Protein AF-A0A101V774-F1 (afdb_monomer)

Structure (mmCIF, N/CA/C/O backbone):
data_AF-A0A101V774-F1
#
_entry.id   AF-A0A101V774-F1
#
loop_
_atom_site.group_PDB
_atom_site.id
_atom_site.type_symbol
_atom_site.label_atom_id
_atom_site.label_alt_id
_atom_site.label_comp_id
_atom_site.label_asym_id
_atom_site.label_entity_id
_atom_site.label_seq_id
_atom_site.pdbx_PDB_ins_code
_atom_site.Cartn_x
_atom_site.Cartn_y
_atom_site.Cartn_z
_atom_site.occupancy
_atom_site.B_iso_or_equiv
_atom_site.auth_seq_id
_atom_site.auth_comp_id
_atom_site.auth_asym_id
_atom_site.auth_atom_id
_atom_site.pdbx_PDB_model_num
ATOM 1 N N . MET A 1 1 ? 18.014 -24.619 -29.227 1.00 35.09 1 MET A N 1
ATOM 2 C CA . MET A 1 1 ? 17.687 -24.519 -27.788 1.00 35.09 1 MET A CA 1
ATOM 3 C C . MET A 1 1 ? 18.412 -23.301 -27.241 1.00 35.09 1 MET A C 1
ATOM 5 O O . MET A 1 1 ? 19.622 -23.350 -27.087 1.00 35.09 1 MET A O 1
ATOM 9 N N . GLN A 1 2 ? 17.716 -22.174 -27.090 1.00 40.31 2 GLN A N 1
ATOM 10 C CA . GLN A 1 2 ? 18.326 -20.923 -26.638 1.00 40.31 2 GLN A CA 1
ATOM 11 C C . GLN A 1 2 ? 18.241 -20.893 -25.110 1.00 40.31 2 GLN A C 1
ATOM 13 O O . GLN A 1 2 ? 17.156 -20.751 -24.549 1.00 40.31 2 GLN A O 1
ATOM 18 N N . ILE A 1 3 ? 19.370 -21.133 -24.445 1.00 38.16 3 ILE A N 1
ATOM 19 C CA . ILE A 1 3 ? 19.476 -21.043 -22.987 1.00 38.16 3 ILE A CA 1
ATOM 20 C C . ILE A 1 3 ? 19.374 -19.555 -22.642 1.00 38.16 3 ILE A C 1
ATOM 22 O O . ILE A 1 3 ? 20.270 -18.779 -22.966 1.00 38.16 3 ILE A O 1
ATOM 26 N N . ARG A 1 4 ? 18.246 -19.138 -22.061 1.00 48.97 4 ARG A N 1
ATOM 27 C CA . ARG A 1 4 ? 18.059 -17.771 -21.564 1.00 48.97 4 ARG A CA 1
ATOM 28 C C . ARG A 1 4 ? 18.624 -17.710 -20.149 1.00 48.97 4 ARG A C 1
ATOM 30 O O . ARG A 1 4 ? 18.089 -18.346 -19.245 1.00 48.97 4 ARG A O 1
ATOM 37 N N . PHE A 1 5 ? 19.727 -16.993 -19.978 1.00 45.78 5 PHE A N 1
ATOM 38 C CA . PHE A 1 5 ? 20.270 -16.678 -18.662 1.00 45.78 5 PHE A CA 1
ATOM 39 C C . PHE A 1 5 ? 19.395 -15.613 -17.998 1.00 45.78 5 PHE A C 1
ATOM 41 O O . PHE A 1 5 ? 18.922 -14.694 -18.667 1.00 45.78 5 PHE A O 1
ATOM 48 N N . ALA A 1 6 ? 19.192 -15.720 -16.686 1.00 50.97 6 ALA A N 1
ATOM 49 C CA . ALA A 1 6 ? 18.723 -14.582 -15.910 1.00 50.97 6 ALA A CA 1
ATOM 50 C C . ALA A 1 6 ? 19.865 -13.556 -15.874 1.00 50.97 6 ALA A C 1
ATOM 52 O O . ALA A 1 6 ? 20.913 -13.828 -15.289 1.00 50.97 6 ALA A O 1
ATOM 53 N N . LEU A 1 7 ? 19.693 -12.416 -16.545 1.00 60.84 7 LEU A N 1
ATOM 54 C CA . LEU A 1 7 ? 20.586 -11.277 -16.365 1.00 60.84 7 LEU A CA 1
ATOM 55 C C . LEU A 1 7 ? 20.202 -10.571 -15.067 1.00 60.84 7 LEU A C 1
ATOM 57 O O . LEU A 1 7 ? 19.070 -10.118 -14.908 1.00 60.84 7 LEU A O 1
ATOM 61 N N . THR A 1 8 ? 21.154 -10.472 -14.147 1.00 61.03 8 THR A N 1
ATOM 62 C CA . THR A 1 8 ? 21.045 -9.571 -13.001 1.00 61.03 8 THR A CA 1
ATOM 63 C C . THR A 1 8 ? 21.434 -8.177 -13.480 1.00 61.03 8 THR A C 1
ATOM 65 O O . THR A 1 8 ? 22.585 -7.959 -13.847 1.00 61.03 8 THR A O 1
ATOM 68 N N . SER A 1 9 ? 20.487 -7.242 -13.502 1.00 68.81 9 SER A N 1
ATOM 69 C CA . SER A 1 9 ? 20.768 -5.823 -13.741 1.00 68.81 9 SER A CA 1
ATOM 70 C C . SER A 1 9 ? 21.282 -5.151 -12.467 1.00 68.81 9 SER A C 1
ATOM 72 O O . SER A 1 9 ? 20.911 -5.546 -11.358 1.00 68.81 9 SER A O 1
ATOM 74 N N . ASN A 1 10 ? 22.115 -4.121 -12.606 1.00 78.25 10 ASN A N 1
ATOM 75 C CA . ASN A 1 10 ? 22.680 -3.399 -11.471 1.00 78.25 10 ASN A CA 1
ATOM 76 C C . ASN A 1 10 ? 21.892 -2.105 -11.217 1.00 78.25 10 ASN A C 1
ATOM 78 O O . ASN A 1 10 ? 21.987 -1.150 -11.981 1.00 78.25 10 ASN A O 1
ATOM 82 N N . ALA A 1 11 ? 21.126 -2.053 -10.127 1.00 78.50 11 ALA A N 1
ATOM 83 C CA . ALA A 1 11 ? 20.556 -0.803 -9.625 1.00 78.50 11 ALA A CA 1
ATOM 84 C C . ALA A 1 11 ? 21.616 -0.060 -8.793 1.00 78.50 11 ALA A C 1
ATOM 86 O O . ALA A 1 11 ? 21.612 -0.132 -7.563 1.00 78.50 11 ALA A O 1
ATOM 87 N N . GLY A 1 12 ? 22.555 0.602 -9.477 1.00 82.56 12 GLY A N 1
ATOM 88 C CA . GLY A 1 12 ? 23.766 1.179 -8.883 1.00 82.56 12 GLY A CA 1
ATOM 89 C C . GLY A 1 12 ? 23.497 2.242 -7.823 1.00 82.56 12 GLY A C 1
ATOM 90 O O . GLY A 1 12 ? 24.300 2.417 -6.903 1.00 82.56 12 GLY A O 1
ATOM 91 N N . LYS A 1 13 ? 22.341 2.919 -7.897 1.00 94.19 13 LYS A N 1
ATOM 92 C CA . LYS A 1 13 ? 21.966 3.956 -6.933 1.00 94.19 13 LYS A CA 1
ATOM 93 C C . LYS A 1 13 ? 20.462 4.210 -6.893 1.00 94.19 13 LYS A C 1
ATOM 95 O O . LYS A 1 13 ? 19.798 4.263 -7.926 1.00 94.19 13 LYS A O 1
ATOM 100 N N . ALA A 1 14 ? 19.936 4.472 -5.699 1.00 94.94 14 ALA A N 1
ATOM 101 C CA . ALA A 1 14 ? 18.560 4.911 -5.481 1.00 94.94 14 ALA A CA 1
ATOM 102 C C . ALA A 1 14 ? 18.490 5.980 -4.377 1.00 94.94 14 ALA A C 1
ATOM 104 O O . ALA A 1 14 ? 19.339 6.022 -3.487 1.00 94.94 14 ALA A O 1
ATOM 105 N N . ASP A 1 15 ? 17.488 6.855 -4.455 1.00 96.31 15 ASP A N 1
ATOM 106 C CA . ASP A 1 15 ? 17.214 7.934 -3.498 1.00 96.31 15 ASP A CA 1
ATOM 107 C C . ASP A 1 15 ? 15.802 7.747 -2.928 1.00 96.31 15 ASP A C 1
ATOM 109 O O . ASP A 1 15 ? 14.841 7.617 -3.688 1.00 96.31 15 ASP A O 1
ATOM 113 N N . PHE A 1 16 ? 15.688 7.732 -1.598 1.00 97.50 16 PHE A N 1
ATOM 114 C CA . PHE A 1 16 ? 14.433 7.554 -0.865 1.00 97.50 16 PHE A CA 1
ATOM 115 C C . PHE A 1 16 ? 14.252 8.726 0.089 1.00 97.50 16 PHE A C 1
ATOM 117 O O . PHE A 1 16 ? 15.008 8.883 1.049 1.00 97.50 16 PHE A O 1
ATOM 124 N N . LYS A 1 17 ? 13.248 9.560 -0.173 1.00 98.06 17 LYS A N 1
ATOM 125 C CA . LYS A 1 17 ? 12.947 10.744 0.635 1.00 98.06 17 LYS A CA 1
ATOM 126 C C . LYS A 1 17 ? 11.501 10.706 1.065 1.00 98.06 17 LYS A C 1
ATOM 128 O O . LYS A 1 17 ? 10.617 10.574 0.228 1.00 98.06 17 LYS A O 1
ATOM 133 N N . GLY A 1 18 ? 11.251 10.859 2.355 1.00 98.00 18 GLY A N 1
ATOM 134 C CA . GLY A 1 18 ? 9.900 10.757 2.874 1.00 98.00 18 GLY A CA 1
ATOM 135 C C . GLY A 1 18 ? 9.663 11.560 4.135 1.00 98.00 18 GLY A C 1
ATOM 136 O O . GLY A 1 18 ? 10.591 12.080 4.753 1.00 98.00 18 GLY A O 1
ATOM 137 N N . LEU A 1 19 ? 8.386 11.651 4.483 1.00 98.38 19 LEU A N 1
ATOM 138 C CA . LEU A 1 19 ? 7.889 12.218 5.726 1.00 98.38 19 LEU A CA 1
ATOM 139 C C . LEU A 1 19 ? 6.871 11.245 6.307 1.00 98.38 19 LEU A C 1
ATOM 141 O O . LEU A 1 19 ? 5.969 10.804 5.597 1.00 98.38 19 LEU A O 1
ATOM 145 N N . GLU A 1 20 ? 6.982 10.966 7.599 1.00 98.31 20 GLU A N 1
ATOM 146 C CA . GLU A 1 20 ? 6.032 10.131 8.324 1.00 98.31 20 GLU A CA 1
ATOM 147 C C . GLU A 1 20 ? 5.510 10.890 9.541 1.00 98.31 20 GLU A C 1
ATOM 149 O O . GLU A 1 20 ? 6.267 11.512 10.287 1.00 98.31 20 GLU A O 1
ATOM 154 N N . ILE A 1 21 ? 4.192 10.861 9.718 1.00 98.50 21 ILE A N 1
ATOM 155 C CA . ILE A 1 21 ? 3.494 11.443 10.858 1.00 98.50 21 ILE A CA 1
ATOM 156 C C . ILE A 1 21 ? 2.636 10.349 11.473 1.00 98.50 21 ILE A C 1
ATOM 158 O O . ILE A 1 21 ? 1.817 9.735 10.790 1.00 98.50 21 ILE A O 1
ATOM 162 N N . GLU A 1 22 ? 2.771 10.163 12.781 1.00 98.38 22 GLU A N 1
ATOM 163 C CA . GLU A 1 22 ? 1.911 9.295 13.576 1.00 98.38 22 GLU A CA 1
ATOM 164 C C . GLU A 1 22 ? 1.315 10.079 14.741 1.00 98.38 22 GLU A C 1
ATOM 166 O O . GLU A 1 22 ? 1.949 10.956 15.327 1.00 98.38 22 GLU A O 1
ATOM 171 N N . SER A 1 23 ? 0.064 9.778 15.070 1.00 98.06 23 SER A N 1
ATOM 172 C CA . SER A 1 23 ? -0.681 10.501 16.093 1.00 98.06 23 SER A CA 1
ATOM 173 C C . SER A 1 23 ? -1.633 9.586 16.846 1.00 98.06 23 SER A C 1
ATOM 175 O O . SER A 1 23 ? -2.232 8.660 16.291 1.00 98.06 23 SER A O 1
ATOM 177 N N . SER A 1 24 ? -1.803 9.884 18.131 1.00 97.81 24 SER A N 1
ATOM 178 C CA . SER A 1 24 ? -2.836 9.295 18.969 1.00 97.81 24 SER A CA 1
ATOM 179 C C . SER A 1 24 ? -3.336 10.338 19.955 1.00 97.81 24 SER A C 1
ATOM 181 O O . SER A 1 24 ? -2.554 10.958 20.676 1.00 97.81 24 SER A O 1
ATOM 183 N N . LEU A 1 25 ? -4.646 10.549 19.963 1.00 98.06 25 LEU A N 1
ATOM 184 C CA . LEU A 1 25 ? -5.315 11.563 20.754 1.00 98.06 25 LEU A CA 1
ATOM 185 C C . LEU A 1 25 ? -6.477 10.930 21.506 1.00 98.06 25 LEU A C 1
ATOM 187 O O . LEU A 1 25 ? -7.400 10.373 20.912 1.00 98.06 25 LEU A O 1
ATOM 191 N N . ARG A 1 26 ? -6.482 11.089 22.828 1.00 97.62 26 ARG A N 1
ATOM 192 C CA . ARG A 1 26 ? -7.695 10.886 23.617 1.00 97.62 26 ARG A CA 1
ATOM 193 C C . ARG A 1 26 ? -8.585 12.110 23.444 1.00 97.62 26 ARG A C 1
ATOM 195 O O . ARG A 1 26 ? -8.396 13.110 24.123 1.00 97.62 26 ARG A O 1
ATOM 202 N N . ALA A 1 27 ? -9.510 12.027 22.498 1.00 96.62 27 ALA A N 1
ATOM 203 C CA . ALA A 1 27 ? -10.316 13.161 22.0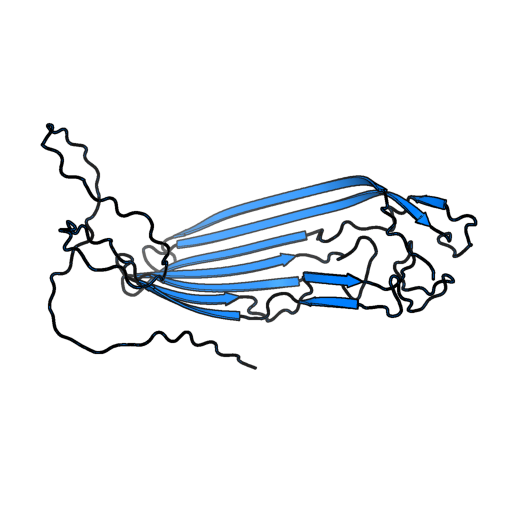67 1.00 96.62 27 ALA A CA 1
ATOM 204 C C . ALA A 1 27 ? -11.437 13.520 23.054 1.00 96.62 27 ALA A C 1
ATOM 206 O O . ALA A 1 27 ? -11.911 14.651 23.040 1.00 96.62 27 ALA A O 1
ATOM 207 N N . GLY A 1 28 ? -11.858 12.588 23.916 1.00 96.56 28 GLY A N 1
ATOM 208 C CA . GLY A 1 28 ? -12.862 12.885 24.934 1.00 96.56 28 GLY A CA 1
ATOM 209 C C . GLY A 1 28 ? -13.145 11.736 25.893 1.00 96.56 28 GLY A C 1
ATOM 210 O O . GLY A 1 28 ? -12.811 10.578 25.629 1.00 96.56 28 GLY A O 1
ATOM 211 N N . GLU A 1 29 ? -13.780 12.084 27.005 1.00 97.06 29 GLU A N 1
ATOM 212 C CA . GLU A 1 29 ? -14.291 11.176 28.032 1.00 97.06 29 GLU A CA 1
ATOM 213 C C . GLU A 1 29 ? -15.631 11.712 28.544 1.00 97.06 29 GLU A C 1
ATOM 215 O O . GLU A 1 29 ? -15.848 12.923 28.557 1.00 97.06 29 GLU A O 1
ATOM 220 N N . ASN A 1 30 ? -16.500 10.816 29.005 1.00 95.94 30 ASN A N 1
ATOM 221 C CA . ASN A 1 30 ? -17.844 11.124 29.504 1.00 95.94 30 ASN A CA 1
ATOM 222 C C . ASN A 1 30 ? -18.732 11.882 28.492 1.00 95.94 30 ASN A C 1
ATOM 224 O O . ASN A 1 30 ? -19.441 12.814 28.865 1.00 95.94 30 ASN A O 1
ATOM 228 N N . LEU A 1 31 ? -18.690 11.495 27.214 1.00 93.50 31 LEU A N 1
ATOM 229 C CA . LEU A 1 31 ? -19.403 12.157 26.116 1.00 93.50 31 LEU A CA 1
ATOM 230 C C . LEU A 1 31 ? -20.895 11.790 26.065 1.00 93.50 31 LEU A C 1
ATOM 232 O O . LEU A 1 31 ? -21.747 12.666 25.955 1.00 93.50 31 LEU A O 1
ATOM 236 N N . ILE A 1 32 ? -21.211 10.496 26.121 1.00 92.88 32 ILE A N 1
ATOM 237 C CA . ILE A 1 32 ? -22.575 9.943 26.062 1.00 92.88 32 ILE A CA 1
ATOM 238 C C . ILE A 1 32 ? -22.935 9.291 27.397 1.00 92.88 32 ILE A C 1
ATOM 240 O O . ILE A 1 32 ? -24.056 9.436 27.882 1.00 92.88 32 ILE A O 1
ATOM 244 N N . ALA A 1 33 ? -21.994 8.564 28.002 1.00 91.88 33 ALA A N 1
ATOM 245 C CA . ALA A 1 33 ? -22.182 7.902 29.286 1.00 91.88 33 ALA A CA 1
ATOM 246 C C . ALA A 1 33 ? -20.971 8.108 30.198 1.00 91.88 33 ALA A C 1
ATOM 248 O O . ALA A 1 33 ? -19.826 8.138 29.746 1.00 91.88 33 ALA A O 1
ATOM 249 N N . GLY A 1 34 ? -21.219 8.180 31.508 1.00 94.31 34 GLY A N 1
ATOM 250 C CA . GLY A 1 34 ? -20.149 8.243 32.500 1.00 94.31 34 GLY A CA 1
ATOM 251 C C . GLY A 1 34 ? -19.184 7.062 32.354 1.00 94.31 34 GLY A C 1
ATOM 252 O O . GLY A 1 34 ? -19.601 5.905 32.379 1.00 94.31 34 GLY A O 1
ATOM 253 N N . GLY A 1 35 ? -17.894 7.354 32.204 1.00 91.94 35 GLY A N 1
ATOM 254 C CA . GLY A 1 35 ? -16.817 6.382 32.028 1.00 91.94 35 GLY A CA 1
ATOM 255 C C . GLY A 1 35 ? -16.569 5.933 30.586 1.00 91.94 35 GLY A C 1
ATOM 256 O O . GLY A 1 35 ? -15.785 4.995 30.387 1.00 91.94 35 GLY A O 1
ATOM 257 N N . ASP A 1 36 ? -17.222 6.544 29.594 1.00 96.38 36 ASP A N 1
ATOM 258 C CA . ASP A 1 36 ? -16.882 6.340 28.186 1.00 96.38 36 ASP A CA 1
ATOM 259 C C . ASP A 1 36 ? -15.594 7.084 27.775 1.00 96.38 36 ASP A C 1
ATOM 261 O O . ASP A 1 36 ? -15.072 7.930 28.507 1.00 96.38 36 ASP A O 1
ATOM 265 N N . ARG A 1 37 ? -15.040 6.717 26.616 1.00 97.50 37 ARG A N 1
ATOM 266 C CA . ARG A 1 37 ? -13.814 7.312 26.078 1.00 97.50 37 ARG A CA 1
ATOM 267 C C . ARG A 1 37 ? -13.766 7.233 24.560 1.00 97.50 37 ARG A C 1
ATOM 269 O O . ARG A 1 37 ? -13.991 6.165 23.994 1.00 97.50 37 ARG A O 1
ATOM 276 N N . LEU A 1 38 ? -13.363 8.334 23.931 1.00 98.25 38 LEU A N 1
ATOM 277 C CA . LEU A 1 38 ? -13.061 8.440 22.507 1.00 98.25 38 LEU A CA 1
ATOM 278 C C . LEU A 1 38 ? -11.551 8.596 22.293 1.00 98.25 38 LEU A C 1
ATOM 280 O O . LEU A 1 38 ? -10.914 9.478 22.875 1.00 98.25 38 LEU A O 1
ATOM 284 N N . ILE A 1 39 ? -10.986 7.753 21.435 1.00 98.44 39 ILE A N 1
ATOM 285 C CA . ILE A 1 39 ? -9.596 7.818 20.985 1.00 98.44 39 ILE A CA 1
ATOM 286 C C . ILE A 1 39 ? -9.591 7.929 19.462 1.00 98.44 39 ILE A C 1
ATOM 288 O O . ILE A 1 39 ? -10.277 7.182 18.764 1.00 98.44 39 ILE A O 1
ATOM 292 N N . LEU A 1 40 ? -8.802 8.869 18.960 1.00 98.56 40 LEU A N 1
ATOM 293 C CA . LEU A 1 40 ? -8.499 9.035 17.548 1.00 98.56 40 LEU A CA 1
ATOM 294 C C . LEU A 1 40 ? -7.030 8.681 17.342 1.00 98.56 40 LEU A C 1
ATOM 296 O O . LEU A 1 40 ? -6.169 9.112 18.106 1.00 98.56 40 LEU A O 1
ATOM 300 N N . SER A 1 41 ? -6.726 7.892 16.325 1.00 98.50 41 SER A N 1
ATOM 301 C CA . SER A 1 41 ? -5.347 7.597 15.940 1.00 98.50 41 SER A CA 1
ATOM 302 C C . SER A 1 41 ? -5.207 7.711 14.437 1.00 98.50 41 SER A C 1
ATOM 304 O O . SER A 1 41 ? -6.144 7.398 13.702 1.00 98.50 41 SER A O 1
ATOM 306 N N . GLY A 1 42 ? -4.048 8.146 13.970 1.00 98.50 42 GLY A N 1
ATOM 307 C CA . GLY A 1 42 ? -3.812 8.275 12.543 1.00 98.50 42 GLY A CA 1
ATOM 308 C C . GLY A 1 42 ? -2.342 8.233 12.186 1.00 98.50 42 GLY A C 1
ATOM 309 O O . GLY A 1 42 ? -1.491 8.612 12.991 1.00 98.50 42 GLY A O 1
ATOM 310 N N . SER A 1 43 ? -2.075 7.785 10.967 1.00 98.56 43 SER A N 1
ATOM 311 C CA . SER A 1 43 ? -0.762 7.835 10.339 1.00 98.56 43 SER A CA 1
ATOM 312 C C . SER A 1 43 ? -0.861 8.412 8.931 1.00 98.56 43 SER A C 1
ATOM 314 O O . SER A 1 43 ? -1.857 8.204 8.233 1.00 98.56 43 SER A O 1
ATOM 316 N N . LEU A 1 44 ? 0.169 9.141 8.516 1.00 98.62 44 LEU A N 1
ATOM 317 C CA . LEU A 1 44 ? 0.338 9.670 7.167 1.00 98.62 44 LEU A CA 1
ATOM 318 C C . LEU A 1 44 ? 1.804 9.507 6.769 1.00 98.62 44 LEU A C 1
ATOM 320 O O . LEU A 1 44 ? 2.688 9.970 7.482 1.00 98.62 44 LEU A O 1
ATOM 324 N N . GLY A 1 45 ? 2.044 8.869 5.631 1.00 98.69 45 GLY A N 1
ATOM 325 C CA . GLY A 1 45 ? 3.359 8.691 5.037 1.00 98.69 45 GLY A CA 1
ATOM 326 C C . GLY A 1 45 ? 3.401 9.274 3.630 1.00 98.69 45 GLY A C 1
ATOM 327 O O . GLY A 1 45 ? 2.500 9.027 2.824 1.00 98.69 45 GLY A O 1
ATOM 328 N N . TYR A 1 46 ? 4.458 10.024 3.342 1.00 98.56 46 TYR A N 1
ATOM 329 C CA . TYR A 1 46 ? 4.874 10.419 2.002 1.00 98.56 46 TYR A CA 1
ATOM 330 C C . TYR A 1 46 ? 6.228 9.791 1.690 1.00 98.56 46 TYR A C 1
ATOM 332 O O . TYR A 1 46 ? 7.130 9.873 2.522 1.00 98.56 46 TYR A O 1
ATOM 340 N N . LEU A 1 47 ? 6.395 9.216 0.501 1.00 98.38 47 LEU A N 1
ATOM 341 C CA . LEU A 1 47 ? 7.655 8.620 0.063 1.00 98.38 47 LEU A CA 1
ATOM 342 C C . LEU A 1 47 ? 7.898 8.874 -1.432 1.00 98.38 47 LEU A C 1
ATOM 344 O O . LEU A 1 47 ? 7.174 8.376 -2.287 1.00 98.38 47 LEU A O 1
ATOM 348 N N . ASP A 1 48 ? 8.942 9.633 -1.748 1.00 97.38 48 ASP A N 1
ATOM 349 C CA . ASP A 1 48 ? 9.512 9.774 -3.087 1.00 97.38 48 ASP A CA 1
ATOM 350 C C . ASP A 1 48 ? 10.721 8.841 -3.205 1.00 97.38 48 ASP A C 1
ATOM 352 O O . ASP A 1 48 ? 11.804 9.136 -2.690 1.00 97.38 48 ASP A O 1
ATOM 356 N N . ALA A 1 49 ? 10.515 7.693 -3.847 1.00 96.69 49 ALA A N 1
ATOM 357 C CA . ALA A 1 49 ? 11.550 6.705 -4.114 1.00 96.69 49 ALA A CA 1
ATOM 358 C C . ALA A 1 49 ? 11.839 6.646 -5.612 1.00 96.69 49 ALA A C 1
ATOM 360 O O . ALA A 1 49 ? 10.929 6.443 -6.416 1.00 96.69 49 ALA A O 1
ATOM 361 N N . LYS A 1 50 ? 13.108 6.805 -5.982 1.00 95.56 50 LYS A N 1
ATOM 362 C CA . LYS A 1 50 ? 13.547 6.804 -7.381 1.00 95.56 50 LYS A CA 1
ATOM 363 C C . LYS A 1 50 ? 14.896 6.137 -7.539 1.00 95.56 50 LYS A C 1
ATOM 365 O O . LYS A 1 50 ? 15.794 6.327 -6.714 1.00 95.56 50 LYS A O 1
ATOM 370 N N . PHE A 1 51 ? 15.056 5.412 -8.637 1.00 95.62 51 PHE A N 1
ATOM 371 C CA . PHE A 1 51 ? 16.381 5.024 -9.088 1.00 95.62 51 PHE A CA 1
ATOM 372 C C . PHE A 1 51 ? 17.139 6.264 -9.569 1.00 95.62 51 PHE A C 1
ATOM 374 O O . PHE A 1 51 ? 16.555 7.240 -10.039 1.00 95.62 51 PHE A O 1
ATOM 381 N N . LYS A 1 52 ? 18.450 6.253 -9.351 1.00 95.31 52 LYS A N 1
ATOM 382 C CA . LYS A 1 52 ? 19.384 7.278 -9.821 1.00 95.31 52 LYS A CA 1
ATOM 383 C C . LYS A 1 52 ? 20.352 6.734 -10.848 1.00 95.31 52 LYS A C 1
ATOM 385 O O . LYS A 1 52 ? 20.769 7.495 -11.702 1.00 95.31 52 LYS A O 1
ATOM 390 N N . GLU A 1 53 ? 20.682 5.456 -10.727 1.00 93.50 53 GLU A N 1
ATOM 391 C CA . GLU A 1 53 ? 21.485 4.710 -11.684 1.00 93.50 53 GLU A CA 1
ATOM 392 C C . GLU A 1 53 ? 20.905 3.295 -11.725 1.00 93.50 53 GLU A C 1
ATOM 394 O O . GLU A 1 53 ? 20.746 2.652 -10.679 1.00 93.50 53 GLU A O 1
ATOM 399 N N . PHE A 1 54 ? 20.544 2.828 -12.916 1.00 92.25 54 PHE A N 1
ATOM 400 C CA . PHE A 1 54 ? 20.051 1.477 -13.144 1.00 92.25 54 PHE A CA 1
ATOM 401 C C . PHE A 1 54 ? 20.627 0.965 -14.458 1.00 92.25 54 PHE A C 1
ATOM 403 O O . PHE A 1 54 ? 20.079 1.206 -15.528 1.00 92.25 54 PHE A O 1
ATOM 410 N N . ALA A 1 55 ? 21.731 0.237 -14.377 1.00 90.94 55 ALA A N 1
ATOM 411 C CA . ALA A 1 55 ? 22.411 -0.307 -15.532 1.00 90.94 55 ALA A CA 1
ATOM 412 C C . ALA A 1 55 ? 21.748 -1.615 -15.992 1.00 90.94 55 ALA A C 1
ATOM 414 O O . ALA A 1 55 ? 21.594 -2.573 -15.222 1.00 90.94 55 ALA A O 1
ATOM 415 N N . SER A 1 56 ? 21.338 -1.647 -17.259 1.00 89.38 56 SER A N 1
ATOM 416 C CA . SER A 1 56 ? 20.758 -2.822 -17.908 1.00 89.38 56 SER A CA 1
ATOM 417 C C . SER A 1 56 ? 21.319 -2.978 -19.313 1.00 89.38 56 SER A C 1
ATOM 419 O O . SER A 1 56 ? 21.455 -2.002 -20.046 1.00 89.38 56 SER A O 1
ATOM 421 N N . VAL A 1 57 ? 21.572 -4.222 -19.722 1.00 88.25 57 VAL A N 1
ATOM 422 C CA . VAL A 1 57 ? 21.887 -4.535 -21.120 1.00 88.25 57 VAL A CA 1
ATOM 423 C C . VAL A 1 57 ? 20.626 -4.349 -21.959 1.00 88.25 57 VAL A C 1
ATOM 425 O O . VAL A 1 57 ? 19.579 -4.922 -21.645 1.00 88.25 57 VAL A O 1
ATOM 428 N N . VAL A 1 58 ? 20.726 -3.555 -23.021 1.00 87.44 58 VAL A N 1
ATOM 429 C CA . VAL A 1 58 ? 19.636 -3.268 -23.957 1.00 87.44 58 VAL A CA 1
ATOM 430 C C . VAL A 1 58 ? 20.106 -3.489 -25.396 1.00 87.44 58 VAL A C 1
ATOM 432 O O . VAL A 1 58 ? 21.274 -3.309 -25.729 1.00 87.44 58 VAL A O 1
ATOM 435 N N . ALA A 1 59 ? 19.189 -3.939 -26.253 1.00 87.31 59 ALA A N 1
ATOM 436 C CA . ALA A 1 59 ? 19.472 -4.277 -27.653 1.00 87.31 59 ALA A CA 1
ATOM 437 C C . ALA A 1 59 ? 18.908 -3.253 -28.653 1.00 87.31 59 ALA A C 1
ATOM 439 O O . ALA A 1 59 ? 19.062 -3.421 -29.860 1.00 87.31 59 ALA A O 1
ATOM 440 N N . PHE A 1 60 ? 18.233 -2.218 -28.157 1.00 85.81 60 PHE A N 1
ATOM 441 C CA . PHE A 1 60 ? 17.613 -1.160 -28.947 1.00 85.81 60 PHE A CA 1
ATOM 442 C C . PHE A 1 60 ? 17.760 0.161 -28.193 1.00 85.81 60 PHE A C 1
ATOM 444 O O . PHE A 1 60 ? 17.788 0.148 -26.965 1.00 85.81 60 PHE A O 1
ATOM 451 N N . GLU A 1 61 ? 17.843 1.272 -28.913 1.00 86.94 61 GLU A N 1
ATOM 452 C CA . GLU A 1 61 ? 17.719 2.627 -28.371 1.00 86.94 61 GLU A CA 1
ATOM 453 C C . GLU A 1 61 ? 16.230 2.984 -28.145 1.00 86.94 61 GLU A C 1
ATOM 455 O O . GLU A 1 61 ? 15.345 2.294 -28.670 1.00 86.94 61 GLU A O 1
ATOM 460 N N . PRO A 1 62 ? 15.904 4.057 -27.393 1.00 84.69 62 PRO A N 1
ATOM 461 C CA . PRO A 1 62 ? 14.517 4.484 -27.172 1.00 84.69 62 PRO A CA 1
ATOM 462 C C . PRO A 1 62 ? 13.728 4.788 -28.455 1.00 84.69 62 PRO A C 1
ATOM 464 O O . PRO A 1 62 ? 12.505 4.666 -28.464 1.00 84.69 62 PRO A O 1
ATOM 467 N N . ASP A 1 63 ? 14.411 5.164 -29.539 1.00 84.31 63 ASP A N 1
ATOM 468 C CA . ASP A 1 63 ? 13.816 5.407 -30.861 1.00 84.31 63 ASP A CA 1
ATOM 469 C C . ASP A 1 63 ? 13.619 4.124 -31.698 1.00 84.31 63 ASP A C 1
ATOM 471 O O . ASP A 1 63 ? 13.116 4.181 -32.821 1.00 84.31 63 ASP A O 1
ATOM 475 N N . GLY A 1 64 ? 13.983 2.960 -31.148 1.00 79.56 64 GLY A N 1
ATOM 476 C CA . GLY A 1 64 ? 13.878 1.654 -31.797 1.00 79.56 64 GLY A CA 1
ATOM 477 C C . GLY A 1 64 ? 15.092 1.257 -32.640 1.00 79.56 64 GLY A C 1
ATOM 478 O O . GLY A 1 64 ? 15.091 0.163 -33.210 1.00 79.56 64 GLY A O 1
ATOM 479 N N . THR A 1 65 ? 16.135 2.087 -32.715 1.00 85.31 65 THR A N 1
ATOM 480 C CA . THR A 1 65 ? 17.370 1.761 -33.442 1.00 85.31 65 THR A CA 1
ATOM 481 C C . THR A 1 65 ? 18.076 0.559 -32.795 1.00 85.31 65 THR A C 1
ATOM 483 O O . THR A 1 65 ? 18.331 0.594 -31.593 1.00 85.31 65 THR A O 1
ATOM 486 N N . PRO A 1 66 ? 18.415 -0.518 -33.534 1.00 85.25 66 PRO A N 1
ATOM 487 C CA . PRO A 1 66 ? 19.121 -1.667 -32.964 1.00 85.25 66 PRO A CA 1
ATOM 488 C C . PRO A 1 66 ? 20.540 -1.325 -32.488 1.00 85.25 66 PRO A C 1
ATOM 490 O O . PRO A 1 66 ? 21.291 -0.653 -33.193 1.00 85.25 66 PRO A O 1
ATOM 493 N N . ILE A 1 67 ? 20.937 -1.872 -31.338 1.00 86.19 67 ILE A N 1
ATOM 494 C CA . ILE A 1 67 ? 22.291 -1.777 -30.779 1.00 86.19 67 ILE A CA 1
ATOM 495 C C . ILE A 1 67 ? 22.972 -3.137 -30.968 1.00 86.19 67 ILE A C 1
ATOM 497 O O . ILE A 1 67 ? 22.508 -4.151 -30.440 1.00 86.19 67 ILE A O 1
ATOM 501 N N . VAL A 1 68 ? 24.055 -3.182 -31.754 1.00 87.88 68 VAL A N 1
ATOM 502 C CA . VAL A 1 68 ? 24.767 -4.427 -32.086 1.00 87.88 68 VAL A CA 1
ATOM 503 C C . VAL A 1 68 ? 26.284 -4.250 -31.888 1.00 87.88 68 VAL A C 1
ATOM 505 O O . VAL A 1 68 ? 26.892 -3.490 -32.643 1.00 87.88 68 VAL A O 1
ATOM 508 N N . PRO A 1 69 ? 26.917 -4.972 -30.934 1.00 86.06 69 PRO A N 1
ATOM 509 C CA . PRO A 1 69 ? 26.292 -5.886 -29.970 1.00 86.06 69 PRO A CA 1
ATOM 510 C C . PRO A 1 69 ? 25.441 -5.131 -28.937 1.00 86.06 69 PRO A C 1
ATOM 512 O O . PRO A 1 69 ? 25.665 -3.948 -28.712 1.00 86.06 69 PRO A O 1
ATOM 515 N N . ALA A 1 70 ? 24.484 -5.822 -28.307 1.00 87.19 70 ALA A N 1
ATOM 516 C CA . ALA A 1 70 ? 23.725 -5.260 -27.189 1.00 87.19 70 ALA A CA 1
ATOM 517 C C . ALA A 1 70 ? 24.680 -4.761 -26.095 1.00 87.19 70 ALA A C 1
ATOM 519 O O . ALA A 1 70 ? 25.689 -5.412 -25.814 1.00 87.19 70 ALA A O 1
ATOM 520 N N . ASP A 1 71 ? 24.347 -3.626 -25.492 1.00 88.50 71 ASP A N 1
ATOM 521 C CA . ASP A 1 71 ? 25.261 -2.879 -24.630 1.00 88.50 71 ASP A CA 1
ATOM 522 C C . ASP A 1 71 ? 24.548 -2.384 -23.366 1.00 88.50 71 ASP A C 1
ATOM 524 O O . ASP A 1 71 ? 23.318 -2.316 -23.309 1.00 88.50 71 ASP A O 1
ATOM 528 N N . GLU A 1 72 ? 25.317 -2.073 -22.329 1.00 89.44 72 GLU A N 1
ATOM 529 C CA . GLU A 1 72 ? 24.788 -1.573 -21.066 1.00 89.44 72 GLU A CA 1
ATOM 530 C C . GLU A 1 72 ? 24.407 -0.089 -21.186 1.00 89.44 72 GLU A C 1
ATOM 532 O O . GLU A 1 72 ? 25.158 0.742 -21.706 1.00 89.44 72 GLU A O 1
ATOM 537 N N . ARG A 1 73 ? 23.204 0.254 -20.722 1.00 90.12 73 ARG A N 1
ATOM 538 C CA . ARG A 1 73 ? 22.697 1.629 -20.650 1.00 90.12 73 ARG A 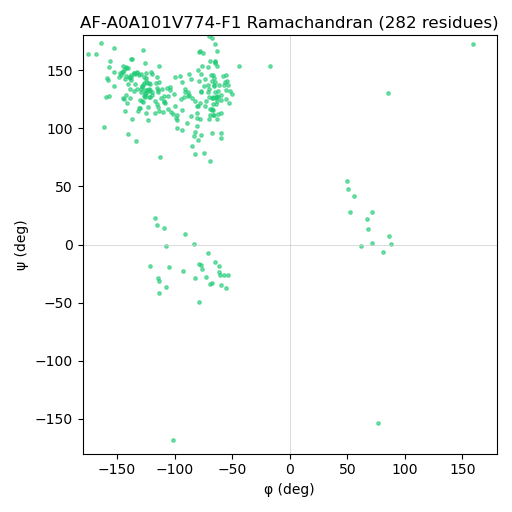CA 1
ATOM 539 C C . ARG A 1 73 ? 22.090 1.874 -19.277 1.00 90.12 73 ARG A C 1
ATOM 541 O O . ARG A 1 73 ? 21.509 0.965 -18.679 1.00 90.12 73 ARG A O 1
ATOM 548 N N . ASP A 1 74 ? 22.199 3.109 -18.797 1.00 91.31 74 ASP A N 1
ATOM 549 C CA . ASP A 1 74 ? 21.416 3.549 -17.646 1.00 91.31 74 ASP A CA 1
ATOM 550 C C . ASP A 1 74 ? 19.960 3.747 -18.083 1.00 91.31 74 ASP A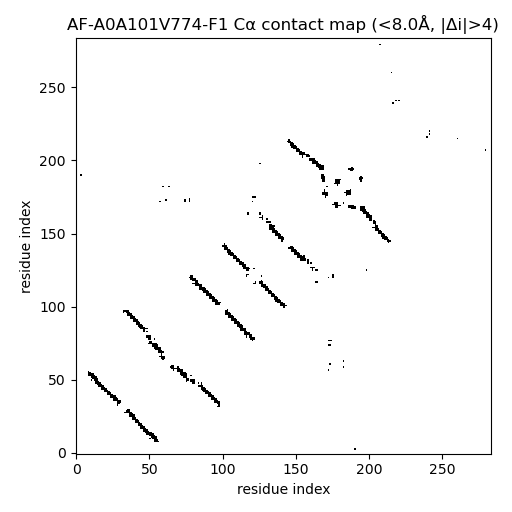 C 1
ATOM 552 O O . ASP A 1 74 ? 19.661 4.534 -18.979 1.00 91.31 74 ASP A O 1
ATOM 556 N N . VAL A 1 75 ? 19.060 2.989 -17.464 1.00 92.00 75 VAL A N 1
ATOM 557 C CA . VAL A 1 75 ? 17.617 3.004 -17.717 1.00 92.00 75 VAL A CA 1
ATOM 558 C C . VAL A 1 75 ? 16.833 3.488 -16.496 1.00 92.00 75 VAL A C 1
ATOM 560 O O . VAL A 1 75 ? 15.629 3.254 -16.413 1.00 92.00 75 VAL A O 1
ATOM 563 N N . SER A 1 76 ? 17.493 4.142 -15.535 1.00 93.31 76 SER A N 1
ATOM 564 C CA . SER A 1 76 ? 16.882 4.586 -14.275 1.00 93.31 76 SER A CA 1
ATOM 565 C C . SER A 1 76 ? 15.652 5.479 -14.464 1.00 93.31 76 SER A C 1
ATOM 567 O O . SER A 1 76 ? 14.672 5.292 -13.746 1.00 93.31 76 SER A O 1
ATOM 569 N N . ASP A 1 77 ? 15.647 6.358 -15.470 1.00 93.25 77 ASP A N 1
ATOM 570 C CA . ASP A 1 77 ? 14.506 7.228 -15.806 1.00 93.25 77 ASP A CA 1
ATOM 571 C C . ASP A 1 77 ? 13.258 6.459 -16.284 1.00 93.25 77 ASP A C 1
ATOM 573 O O . ASP A 1 77 ? 12.152 6.998 -16.298 1.00 93.25 77 ASP A O 1
ATOM 577 N N . PHE A 1 78 ? 13.418 5.182 -16.635 1.00 92.56 78 PHE A N 1
ATOM 578 C CA . PHE A 1 78 ? 12.356 4.292 -17.109 1.00 92.56 78 PHE A CA 1
ATOM 579 C C . PHE A 1 78 ? 12.005 3.210 -16.077 1.00 92.56 78 PHE A C 1
ATOM 581 O O . PHE A 1 78 ? 11.399 2.188 -16.419 1.00 92.56 78 PHE A O 1
ATOM 588 N N . ARG A 1 79 ? 12.446 3.367 -14.823 1.00 92.69 79 ARG A N 1
ATOM 589 C CA . ARG A 1 79 ? 12.223 2.407 -13.736 1.00 92.69 79 ARG A CA 1
ATOM 590 C C . ARG A 1 79 ? 11.589 3.092 -12.530 1.00 92.69 79 ARG A C 1
ATOM 592 O O . ARG A 1 79 ? 12.038 4.152 -12.107 1.00 92.69 79 ARG A O 1
ATOM 599 N N . GLU A 1 80 ? 10.624 2.433 -11.897 1.00 93.44 80 GLU A N 1
ATOM 600 C CA . GLU A 1 80 ? 10.138 2.833 -10.570 1.00 93.44 80 GLU A CA 1
ATOM 601 C C . GLU A 1 80 ? 10.477 1.792 -9.509 1.00 93.44 80 GLU A C 1
ATOM 603 O O . GLU A 1 80 ? 10.608 0.601 -9.780 1.00 93.44 80 GLU A O 1
ATOM 608 N N . VAL A 1 81 ? 10.597 2.228 -8.258 1.00 94.50 81 VAL A N 1
ATOM 609 C CA . VAL A 1 81 ? 10.832 1.297 -7.155 1.00 94.50 81 VAL A CA 1
ATOM 610 C C . VAL A 1 81 ? 9.552 0.508 -6.869 1.00 94.50 81 VAL A C 1
ATOM 612 O O . VAL A 1 81 ? 8.496 1.075 -6.575 1.00 94.50 81 VAL A O 1
ATOM 615 N N . GLN A 1 82 ? 9.657 -0.820 -6.921 1.00 93.81 82 GLN A N 1
ATOM 616 C CA . GLN A 1 82 ? 8.526 -1.721 -6.708 1.00 93.81 82 GLN A CA 1
ATOM 617 C C . GLN A 1 82 ? 7.832 -1.479 -5.360 1.00 93.81 82 GLN A C 1
ATOM 619 O O . GLN A 1 82 ? 8.477 -1.198 -4.349 1.00 93.81 82 GLN A O 1
ATOM 624 N N . ASN A 1 83 ? 6.509 -1.666 -5.324 1.00 94.38 83 ASN A N 1
ATOM 625 C CA . ASN A 1 83 ? 5.686 -1.662 -4.107 1.00 94.38 83 ASN A CA 1
ATOM 626 C C . ASN A 1 83 ? 5.866 -0.419 -3.212 1.00 94.38 83 ASN A C 1
ATOM 628 O O . ASN A 1 83 ? 5.651 -0.502 -2.001 1.00 94.38 83 ASN A O 1
ATOM 632 N N . THR A 1 84 ? 6.230 0.726 -3.800 1.00 96.19 84 THR A N 1
ATOM 633 C CA . THR A 1 84 ? 6.536 1.963 -3.068 1.00 96.19 84 THR A CA 1
ATOM 634 C C . THR A 1 84 ? 5.485 3.047 -3.346 1.00 96.19 84 THR A C 1
ATOM 636 O O . THR A 1 84 ? 5.721 3.962 -4.133 1.00 96.19 84 THR A O 1
ATOM 639 N N . PRO A 1 85 ? 4.273 2.949 -2.759 1.00 97.00 85 PRO A N 1
ATOM 640 C CA . PRO A 1 85 ? 3.244 3.964 -2.950 1.00 97.00 85 PRO A CA 1
ATOM 641 C C . PRO A 1 85 ? 3.689 5.304 -2.354 1.00 97.00 85 PRO A C 1
ATOM 643 O O . PRO A 1 85 ? 4.085 5.369 -1.192 1.00 97.00 85 PRO A O 1
ATOM 646 N N . LYS A 1 86 ? 3.546 6.383 -3.134 1.00 97.94 86 LYS A N 1
ATOM 647 C CA . LYS A 1 86 ? 3.930 7.742 -2.716 1.00 97.94 86 LYS A CA 1
ATOM 648 C C . LYS A 1 86 ? 3.201 8.241 -1.478 1.00 97.94 86 LYS A C 1
ATOM 650 O O . LYS A 1 86 ? 3.786 8.979 -0.699 1.00 97.94 86 LYS A O 1
ATOM 655 N N . TRP A 1 87 ? 1.938 7.863 -1.306 1.00 98.56 87 TRP A N 1
ATOM 656 C CA . TRP A 1 87 ? 1.137 8.242 -0.148 1.00 98.56 87 TRP A CA 1
ATOM 657 C C . TRP A 1 87 ? 0.573 7.010 0.539 1.00 98.56 87 TRP A C 1
ATOM 659 O O . TRP A 1 87 ? -0.085 6.181 -0.094 1.00 98.56 87 TRP A O 1
ATOM 669 N N . THR A 1 88 ? 0.752 6.933 1.850 1.00 98.75 88 THR A N 1
ATOM 670 C CA . THR A 1 88 ? 0.064 5.981 2.721 1.00 98.75 88 THR A CA 1
ATOM 671 C C . THR A 1 88 ? -0.638 6.750 3.829 1.00 98.75 88 THR A C 1
ATOM 673 O O . THR A 1 88 ? -0.137 7.756 4.316 1.00 98.75 88 THR A O 1
ATOM 676 N N . ALA A 1 89 ? -1.841 6.332 4.204 1.00 98.75 89 ALA A N 1
ATOM 677 C CA . ALA A 1 89 ? -2.565 6.964 5.296 1.00 98.75 89 ALA A CA 1
ATOM 678 C C . ALA A 1 89 ? -3.412 5.941 6.042 1.00 98.75 89 ALA A C 1
ATOM 680 O O . ALA A 1 89 ? -3.944 4.998 5.452 1.00 98.75 89 ALA A O 1
ATOM 681 N N . SER A 1 90 ? -3.587 6.135 7.340 1.00 98.69 90 SER A N 1
ATOM 682 C CA . SER A 1 90 ? -4.585 5.406 8.106 1.00 98.69 90 SER A CA 1
ATOM 683 C C . SER A 1 90 ? -5.227 6.302 9.151 1.00 98.69 90 SER A C 1
ATOM 685 O O . SER A 1 90 ? -4.584 7.182 9.712 1.00 98.69 90 SER A O 1
ATOM 687 N N . GLY A 1 91 ? -6.511 6.083 9.404 1.00 98.75 91 GLY A N 1
ATOM 688 C CA . GLY A 1 91 ? -7.253 6.749 10.463 1.00 98.75 91 GLY A CA 1
ATOM 689 C C . GLY A 1 91 ? -8.089 5.727 11.208 1.00 98.75 91 GLY A C 1
ATOM 690 O O . GLY A 1 91 ? -8.773 4.918 10.582 1.00 98.75 91 GLY A O 1
ATOM 691 N N . THR A 1 92 ? -8.026 5.753 12.533 1.00 98.75 92 THR A N 1
ATOM 692 C CA . THR A 1 92 ? -8.786 4.878 13.421 1.00 98.75 92 THR A CA 1
ATOM 693 C C . THR A 1 92 ? -9.565 5.707 14.425 1.00 98.75 92 THR A C 1
ATOM 695 O O . THR A 1 92 ? -9.012 6.575 15.098 1.00 98.75 92 THR A O 1
ATOM 698 N N . ILE A 1 93 ? -10.851 5.397 14.540 1.00 98.62 93 ILE A N 1
ATOM 699 C CA . ILE A 1 93 ? -11.703 5.860 15.629 1.00 98.62 93 ILE A CA 1
ATOM 700 C C . ILE A 1 93 ? -11.931 4.669 16.546 1.00 98.62 93 ILE A C 1
ATOM 702 O O . ILE A 1 93 ? -12.371 3.612 16.091 1.00 98.62 93 ILE A O 1
ATOM 706 N N . GLU A 1 94 ? -11.666 4.853 17.830 1.00 98.50 94 GLU A N 1
ATOM 707 C CA . GLU A 1 94 ? -11.992 3.900 18.880 1.00 98.50 94 GLU A CA 1
ATOM 708 C C . GLU A 1 94 ? -12.886 4.575 19.917 1.00 98.50 94 GLU A C 1
ATOM 710 O O . GLU A 1 94 ? -12.554 5.624 20.465 1.00 98.50 94 GLU A O 1
ATOM 715 N N . TYR A 1 95 ? -14.024 3.953 20.203 1.00 98.31 95 TYR A N 1
ATOM 716 C CA . TYR A 1 95 ? -14.967 4.420 21.202 1.00 98.31 95 TYR A CA 1
ATOM 717 C C . TYR A 1 95 ? -15.307 3.290 22.169 1.00 98.31 95 TYR A C 1
ATOM 719 O O . TYR A 1 95 ? -15.740 2.203 21.777 1.00 98.31 95 TYR A O 1
ATOM 727 N N . GLU A 1 96 ? -15.085 3.541 23.453 1.00 97.88 96 GLU A N 1
ATOM 728 C CA . GLU A 1 96 ? -15.323 2.585 24.523 1.00 97.88 96 GLU A CA 1
ATOM 729 C C . GLU A 1 96 ? -16.403 3.115 25.461 1.00 97.88 96 GLU A C 1
ATOM 731 O O . GLU A 1 96 ? -16.247 4.195 26.017 1.00 97.88 96 GLU A O 1
ATOM 736 N N . ILE A 1 97 ? -17.476 2.351 25.665 1.00 97.69 97 ILE A N 1
ATOM 737 C CA . ILE A 1 97 ? -18.648 2.768 26.441 1.00 97.69 97 ILE A CA 1
ATOM 738 C C . ILE A 1 97 ? -19.089 1.662 27.418 1.00 97.69 97 ILE A C 1
ATOM 740 O O . ILE A 1 97 ? -19.087 0.475 27.061 1.00 97.69 97 ILE A O 1
ATOM 744 N N . PRO A 1 98 ? -19.463 1.995 28.668 1.00 96.62 98 PRO A N 1
ATOM 745 C CA . PRO A 1 98 ? -20.058 1.027 29.586 1.00 96.62 98 PRO A CA 1
ATOM 746 C C . PRO A 1 98 ? -21.447 0.576 29.113 1.00 96.62 98 PRO A C 1
ATOM 748 O O . PRO A 1 98 ? -22.331 1.397 28.893 1.00 96.62 98 PRO A O 1
ATOM 751 N N . VAL A 1 99 ? -21.665 -0.738 28.982 1.00 94.94 99 VAL A N 1
ATOM 752 C CA . VAL A 1 99 ? -22.953 -1.325 28.559 1.00 94.94 99 VAL A CA 1
ATOM 753 C C . VAL A 1 99 ? -23.208 -2.615 29.330 1.00 94.94 99 VAL A C 1
ATOM 755 O O . VAL A 1 99 ? -22.351 -3.503 29.341 1.00 94.94 99 VAL A O 1
ATOM 758 N N . ALA A 1 100 ? -24.390 -2.741 29.948 1.00 92.12 100 ALA A N 1
ATOM 759 C CA . ALA A 1 100 ? -24.816 -3.924 30.711 1.00 92.12 100 ALA A CA 1
ATOM 760 C C . ALA A 1 100 ? -23.768 -4.386 31.750 1.00 92.12 100 ALA A C 1
ATOM 762 O O . ALA A 1 100 ? -23.369 -5.552 31.790 1.00 92.12 100 ALA A O 1
ATOM 763 N N . SER A 1 101 ? -23.252 -3.432 32.539 1.00 91.31 101 SER A N 1
ATOM 764 C CA . SER A 1 101 ? -22.159 -3.610 33.518 1.00 91.31 101 SER A CA 1
ATOM 765 C C . SER A 1 101 ? -20.806 -4.059 32.932 1.00 91.31 101 SER A C 1
ATOM 767 O O . S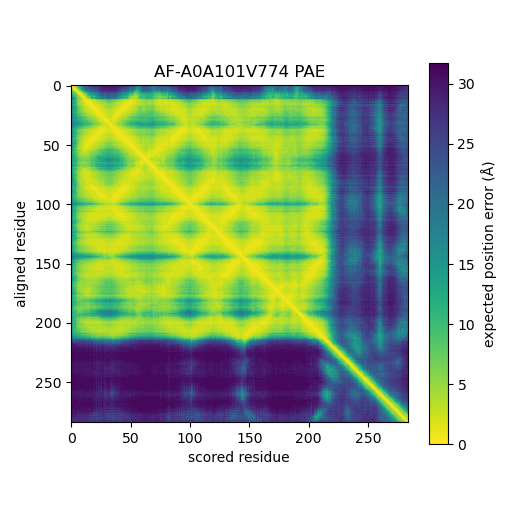ER A 1 101 ? -19.838 -4.238 33.673 1.00 91.31 101 SER A O 1
ATOM 769 N N . GLY A 1 102 ? -20.727 -4.268 31.618 1.00 94.38 102 GLY A N 1
ATOM 770 C CA . GLY A 1 102 ? -19.514 -4.566 30.867 1.00 94.38 102 GLY A CA 1
ATOM 771 C C . GLY A 1 102 ? -18.979 -3.342 30.124 1.00 94.38 102 GLY A C 1
ATOM 772 O O . GLY A 1 102 ? -19.420 -2.212 30.336 1.00 94.38 102 GLY A O 1
ATOM 773 N N . ARG A 1 103 ? -18.019 -3.580 29.229 1.00 96.56 103 ARG A N 1
ATOM 774 C CA . ARG A 1 103 ? -17.391 -2.549 28.389 1.00 96.56 103 ARG A CA 1
ATOM 775 C C . ARG A 1 103 ? -17.552 -2.937 26.927 1.00 96.56 103 ARG A C 1
ATOM 777 O O . ARG A 1 103 ? -17.051 -3.985 26.514 1.00 96.56 103 ARG A O 1
ATOM 784 N N . LEU A 1 104 ? -18.250 -2.109 26.160 1.00 97.50 104 LEU A N 1
ATOM 785 C CA . LEU A 1 104 ? -18.344 -2.227 24.712 1.00 97.50 104 LEU A CA 1
ATOM 786 C C . LEU A 1 104 ? -17.245 -1.373 24.083 1.00 97.50 104 LEU A C 1
ATOM 788 O O . LEU A 1 104 ? -17.123 -0.196 24.395 1.00 97.50 104 LEU A O 1
ATOM 792 N N . ASN A 1 105 ? -16.446 -1.970 23.211 1.00 98.00 105 ASN A N 1
ATOM 793 C CA . ASN A 1 105 ? -15.438 -1.291 22.414 1.00 98.00 105 ASN A CA 1
ATOM 794 C C . ASN A 1 105 ? -15.846 -1.389 20.949 1.00 98.00 105 ASN A C 1
ATOM 796 O O . ASN A 1 105 ? -15.957 -2.490 20.405 1.00 98.00 105 ASN A O 1
ATOM 800 N N . PHE A 1 106 ? -16.081 -0.242 20.335 1.00 98.25 106 PHE A N 1
ATOM 801 C CA . PHE A 1 106 ? -16.219 -0.109 18.900 1.00 98.25 106 PHE A CA 1
ATOM 802 C C . PHE A 1 106 ? -14.937 0.506 18.353 1.00 98.25 106 PHE A C 1
ATOM 804 O O . PHE A 1 106 ? -14.453 1.500 18.887 1.00 98.25 106 PHE A O 1
ATOM 811 N N . ASN A 1 107 ? -14.395 -0.063 17.284 1.00 98.12 107 ASN A N 1
ATOM 812 C CA . ASN A 1 107 ? -13.323 0.579 16.541 1.00 98.12 107 ASN A CA 1
ATOM 813 C C . ASN A 1 107 ? -13.537 0.429 15.042 1.00 98.12 107 ASN A C 1
ATOM 815 O O . ASN A 1 107 ? -14.058 -0.580 14.569 1.00 98.12 107 ASN A O 1
ATOM 819 N N . THR A 1 108 ? -13.132 1.444 14.296 1.00 98.81 108 THR A N 1
ATOM 820 C CA . THR A 1 108 ? -13.202 1.460 12.840 1.00 98.81 108 THR A CA 1
ATOM 821 C C . THR A 1 108 ? -11.950 2.105 12.281 1.00 98.81 108 THR A C 1
ATOM 823 O O . THR A 1 108 ? -11.498 3.123 12.799 1.00 98.81 108 THR A O 1
ATOM 826 N N . THR A 1 109 ? -11.412 1.524 11.214 1.00 98.88 109 THR A N 1
ATOM 827 C CA . THR A 1 109 ? -10.181 1.974 10.568 1.00 98.88 109 THR A CA 1
ATOM 828 C C . THR A 1 109 ? -10.409 2.136 9.076 1.00 98.88 109 THR A C 1
ATOM 830 O O . THR A 1 109 ? -10.925 1.230 8.419 1.00 98.88 109 THR A O 1
ATOM 833 N N . LEU A 1 110 ? -9.988 3.274 8.536 1.00 98.81 110 LEU A N 1
ATOM 834 C CA . LEU A 1 110 ? -9.833 3.483 7.104 1.00 98.81 110 LEU A CA 1
ATOM 835 C C . LEU A 1 110 ? -8.337 3.523 6.795 1.00 98.81 110 LEU A C 1
ATOM 837 O O . LEU A 1 110 ? -7.615 4.345 7.351 1.00 98.81 110 LEU A O 1
ATOM 841 N N . SER A 1 111 ? -7.869 2.631 5.928 1.00 98.69 111 SER A N 1
ATOM 842 C CA . SER A 1 111 ? -6.478 2.588 5.465 1.00 98.69 111 SER A CA 1
ATOM 843 C C . SER A 1 111 ? -6.433 2.896 3.979 1.00 98.69 111 SER A C 1
ATOM 845 O O . SER A 1 111 ? -7.189 2.301 3.221 1.00 98.69 111 SER A O 1
ATOM 847 N N . TYR A 1 112 ? -5.542 3.781 3.556 1.00 98.69 112 TYR A N 1
ATOM 848 C CA . TYR A 1 112 ? -5.357 4.209 2.176 1.00 98.69 112 TYR A CA 1
ATOM 849 C C . TYR A 1 112 ? -3.897 4.050 1.755 1.00 98.69 112 TYR A C 1
ATOM 851 O O . TYR A 1 112 ? -2.975 4.288 2.535 1.00 98.69 112 TYR A O 1
ATOM 859 N N . ARG A 1 113 ? -3.695 3.683 0.492 1.00 98.19 113 ARG A N 1
ATOM 860 C CA . ARG A 1 113 ? -2.414 3.826 -0.199 1.00 98.19 113 ARG A CA 1
ATOM 861 C C . ARG A 1 113 ? -2.642 4.281 -1.631 1.00 98.19 113 ARG A C 1
ATOM 863 O O . ARG A 1 113 ? -3.621 3.866 -2.259 1.00 98.19 113 ARG A O 1
ATOM 870 N N . SER A 1 114 ? -1.750 5.124 -2.137 1.00 98.44 114 SER A N 1
ATOM 871 C CA . SER A 1 114 ? -1.735 5.536 -3.540 1.00 98.44 114 SER A CA 1
ATOM 872 C C . SER A 1 114 ? -1.315 4.387 -4.457 1.00 98.44 114 SER A C 1
ATOM 874 O O . SER A 1 114 ? -1.035 3.278 -3.999 1.00 98.44 114 SER A O 1
ATOM 876 N N . GLY A 1 115 ? -1.288 4.657 -5.763 1.00 97.19 115 GLY A N 1
ATOM 877 C CA . GLY A 1 115 ? -0.822 3.679 -6.736 1.00 97.19 115 GLY A CA 1
ATOM 878 C C . GLY A 1 115 ? 0.650 3.310 -6.543 1.00 97.19 115 GLY A C 1
ATOM 879 O O . GLY A 1 115 ? 1.418 4.109 -6.000 1.00 97.19 115 GLY A O 1
ATOM 880 N N . SER A 1 116 ? 1.011 2.106 -6.977 1.00 95.88 116 SER A N 1
ATOM 881 C CA . SER A 1 116 ? 2.387 1.604 -7.000 1.00 95.88 116 SER A CA 1
ATOM 882 C C . SER A 1 116 ? 2.574 0.569 -8.106 1.00 95.88 116 SER A C 1
ATOM 884 O O . SER A 1 116 ? 1.653 -0.216 -8.369 1.00 95.88 116 SER A O 1
ATOM 886 N N . GLN A 1 117 ? 3.781 0.503 -8.666 1.00 95.12 117 GLN A N 1
ATOM 887 C CA . GLN A 1 117 ? 4.152 -0.559 -9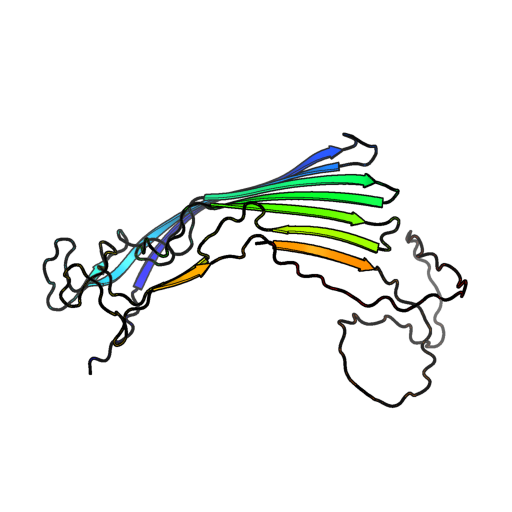.594 1.00 95.12 117 GLN A CA 1
ATOM 888 C C . GLN A 1 117 ? 4.470 -1.872 -8.875 1.00 95.12 117 GLN A C 1
ATOM 890 O O . GLN A 1 117 ? 5.005 -1.878 -7.760 1.00 95.12 117 GLN A O 1
ATOM 895 N N . GLN A 1 118 ? 4.152 -2.995 -9.522 1.00 93.00 118 GLN A N 1
ATOM 896 C CA . GLN A 1 118 ? 4.522 -4.321 -9.019 1.00 93.00 118 GLN A CA 1
ATOM 897 C C . GLN A 1 118 ? 5.965 -4.696 -9.379 1.00 93.00 118 GLN A C 1
ATOM 899 O O . GLN A 1 118 ? 6.591 -5.447 -8.629 1.00 93.00 118 GLN A O 1
ATOM 904 N N . PHE A 1 119 ? 6.451 -4.159 -10.502 1.00 92.81 119 PHE A N 1
ATOM 905 C CA . PHE A 1 119 ? 7.777 -4.368 -11.081 1.00 92.81 119 PHE A CA 1
ATOM 906 C C . PHE A 1 119 ? 8.469 -3.030 -11.363 1.00 92.81 119 PHE A C 1
ATOM 908 O O . PHE A 1 119 ? 7.840 -1.975 -11.297 1.00 92.81 119 PHE A O 1
ATOM 915 N N . GLU A 1 120 ? 9.773 -3.059 -11.642 1.00 92.00 120 GLU A N 1
ATOM 916 C CA . GLU A 1 120 ? 10.535 -1.846 -11.941 1.00 92.00 120 GLU A CA 1
ATOM 917 C C . GLU A 1 120 ? 10.104 -1.234 -13.272 1.00 92.00 120 GLU A C 1
ATOM 919 O O . GLU A 1 120 ? 10.078 -0.017 -13.423 1.00 92.00 120 GLU A O 1
ATOM 924 N N . ILE A 1 121 ? 9.720 -2.087 -14.220 1.00 92.50 121 ILE A N 1
ATOM 925 C CA . ILE A 1 121 ? 9.059 -1.704 -15.463 1.00 92.50 121 ILE A CA 1
ATOM 926 C C . ILE A 1 121 ? 7.551 -1.745 -15.223 1.00 92.50 121 ILE A C 1
ATOM 928 O O . ILE A 1 121 ? 7.042 -2.721 -14.665 1.00 92.50 121 ILE A O 1
ATOM 932 N N . ALA A 1 122 ? 6.838 -0.709 -15.662 1.00 92.31 122 ALA A N 1
ATOM 933 C CA . ALA A 1 122 ? 5.389 -0.651 -15.537 1.00 92.31 122 ALA A CA 1
ATOM 934 C C . ALA A 1 122 ? 4.724 -1.854 -16.225 1.00 92.31 122 ALA A C 1
ATOM 936 O O . ALA A 1 122 ? 5.077 -2.253 -17.338 1.00 92.31 122 ALA A O 1
ATOM 937 N N . VAL A 1 123 ? 3.722 -2.422 -15.562 1.00 93.50 123 VAL A N 1
ATOM 938 C CA . VAL A 1 123 ? 2.867 -3.471 -16.114 1.00 93.50 123 VAL A CA 1
ATOM 939 C C . VAL A 1 123 ? 1.431 -3.079 -15.781 1.00 93.50 123 VAL A C 1
ATOM 941 O O . VAL A 1 123 ? 0.908 -3.522 -14.758 1.00 93.50 123 VAL A O 1
ATOM 944 N N . PRO A 1 124 ? 0.735 -2.298 -16.631 1.00 89.00 124 PRO A N 1
ATOM 945 C CA . PRO A 1 124 ? -0.584 -1.743 -16.300 1.00 89.00 124 PRO A CA 1
ATOM 946 C C . PRO A 1 124 ? -1.634 -2.776 -15.857 1.00 89.00 124 PRO A C 1
ATOM 948 O O . PRO A 1 124 ? -2.565 -2.464 -15.119 1.00 89.00 124 PRO A O 1
ATOM 951 N N . ALA A 1 125 ? -1.492 -4.031 -16.292 1.00 90.12 125 ALA A N 1
ATOM 952 C CA . ALA A 1 125 ? -2.368 -5.134 -15.905 1.00 90.12 125 ALA A CA 1
ATOM 953 C C . ALA A 1 125 ? -2.102 -5.707 -14.491 1.00 90.12 125 ALA A C 1
ATOM 955 O O . ALA A 1 125 ? -2.962 -6.421 -13.955 1.00 90.12 125 ALA A O 1
ATOM 956 N N . LEU A 1 126 ? -0.934 -5.426 -13.903 1.00 94.88 126 LEU A N 1
ATOM 957 C CA . LEU A 1 126 ? -0.504 -5.862 -12.568 1.00 94.88 126 LEU A CA 1
ATOM 958 C C . LEU A 1 126 ? -0.342 -4.706 -11.580 1.00 94.88 126 LEU A C 1
ATOM 960 O O . LEU A 1 126 ? -0.527 -4.918 -10.382 1.00 94.88 126 LEU A O 1
ATOM 964 N N . ASP A 1 127 ? -0.016 -3.512 -12.068 1.00 95.31 127 ASP A N 1
ATOM 965 C CA . ASP A 1 127 ? 0.161 -2.337 -11.230 1.00 95.31 127 ASP A CA 1
ATOM 966 C C . ASP A 1 127 ? -1.137 -2.001 -10.503 1.00 95.31 127 ASP A C 1
ATOM 968 O O . ASP A 1 127 ? -2.250 -2.071 -11.038 1.00 95.31 127 ASP A O 1
ATOM 972 N N . GLN A 1 128 ? -0.997 -1.660 -9.228 1.00 96.94 128 GLN A N 1
ATOM 973 C CA . GLN A 1 128 ? -2.142 -1.427 -8.374 1.00 96.94 128 GLN A CA 1
ATOM 974 C C . GLN A 1 128 ? -2.350 0.072 -8.235 1.00 96.94 128 GLN A C 1
ATOM 976 O O . GLN A 1 128 ? -1.564 0.754 -7.588 1.00 96.94 128 GLN A O 1
ATOM 981 N N . GLY A 1 129 ? -3.452 0.577 -8.792 1.00 97.00 129 GLY A N 1
ATOM 982 C CA . GLY A 1 129 ? -3.896 1.951 -8.554 1.00 97.00 129 GLY A CA 1
ATOM 983 C C . GLY A 1 129 ? -4.243 2.210 -7.083 1.00 97.00 129 GLY A C 1
ATOM 984 O O . GLY A 1 129 ? -4.417 1.278 -6.296 1.00 97.00 129 GLY A O 1
ATOM 985 N N . GLY A 1 130 ? -4.390 3.480 -6.704 1.00 97.88 130 GLY A N 1
ATOM 986 C CA . GLY A 1 130 ? -4.714 3.850 -5.326 1.00 97.88 130 GLY A CA 1
ATOM 987 C C . GLY A 1 130 ? -6.014 3.218 -4.819 1.00 97.88 130 GLY A C 1
ATOM 988 O O . GLY A 1 130 ? -6.981 3.023 -5.565 1.00 97.88 130 GLY A O 1
ATOM 989 N N . PHE A 1 131 ? -6.045 2.867 -3.536 1.00 98.31 131 PHE A N 1
ATOM 990 C CA . PHE A 1 131 ? -7.226 2.276 -2.919 1.00 98.31 131 PHE A CA 1
ATOM 991 C C . PHE A 1 131 ? -7.277 2.476 -1.412 1.00 98.31 131 PHE A C 1
ATOM 993 O O . PHE A 1 131 ? -6.257 2.648 -0.748 1.00 98.31 131 PHE A O 1
ATOM 1000 N N . ALA A 1 132 ? -8.496 2.377 -0.882 1.00 98.56 132 ALA A N 1
ATOM 1001 C CA . ALA A 1 132 ? -8.759 2.371 0.544 1.00 98.56 132 ALA A CA 1
ATOM 1002 C C . ALA A 1 132 ? -9.468 1.084 0.985 1.00 98.56 132 ALA A C 1
ATOM 1004 O O . ALA A 1 132 ? -10.258 0.501 0.236 1.00 98.56 132 ALA A O 1
ATOM 1005 N N . LEU A 1 133 ? -9.190 0.661 2.215 1.00 98.75 133 LEU A N 1
ATOM 1006 C CA . LEU A 1 133 ? -9.833 -0.447 2.909 1.00 98.75 133 LEU A CA 1
ATOM 1007 C C . LEU A 1 133 ? -10.493 0.077 4.179 1.00 98.75 133 LEU A C 1
ATOM 1009 O O . LEU A 1 133 ? -9.863 0.785 4.960 1.00 98.75 133 LEU A O 1
ATOM 1013 N N . TRP A 1 134 ? -11.756 -0.293 4.376 1.00 98.81 134 TRP A N 1
ATOM 1014 C CA . TRP A 1 134 ? -12.519 0.040 5.574 1.00 98.81 134 TRP A CA 1
ATOM 1015 C C . TRP A 1 134 ? -12.742 -1.210 6.422 1.00 98.81 134 TRP A C 1
ATOM 1017 O O . TRP A 1 134 ? -13.331 -2.186 5.954 1.00 98.81 134 TRP A O 1
ATOM 1027 N N . ASP A 1 135 ? -12.292 -1.166 7.668 1.00 98.81 135 ASP A N 1
ATOM 1028 C CA . ASP A 1 135 ? -12.437 -2.225 8.658 1.00 98.81 135 ASP A CA 1
ATOM 1029 C C . ASP A 1 135 ? -13.230 -1.707 9.863 1.00 98.81 135 ASP A C 1
ATOM 1031 O O . ASP A 1 135 ? -13.075 -0.553 10.252 1.00 98.81 135 ASP A O 1
ATOM 1035 N N . ALA A 1 136 ? -14.028 -2.562 10.504 1.00 98.69 136 ALA A N 1
ATOM 1036 C CA . ALA A 1 136 ? -14.696 -2.220 11.759 1.00 98.69 136 ALA A CA 1
ATOM 1037 C C . ALA A 1 136 ? -14.809 -3.429 12.687 1.00 98.69 136 ALA A C 1
ATOM 1039 O O . ALA A 1 136 ? -14.950 -4.568 12.242 1.00 98.69 136 ALA A O 1
ATOM 1040 N N . ASN A 1 137 ? -14.767 -3.192 13.991 1.00 98.56 137 ASN A N 1
ATOM 1041 C CA . ASN A 1 137 ? -14.870 -4.219 15.013 1.00 98.56 137 ASN A CA 1
ATOM 1042 C C . ASN A 1 137 ? -15.766 -3.738 16.152 1.00 98.56 137 ASN A C 1
ATOM 1044 O O . ASN A 1 137 ? -15.737 -2.573 16.543 1.00 98.56 137 ASN A O 1
ATOM 1048 N N . LEU A 1 138 ? -16.525 -4.670 16.717 1.00 98.38 138 LEU A N 1
ATOM 1049 C CA . LEU A 1 138 ? -17.349 -4.452 17.893 1.00 98.38 138 LEU A CA 1
ATOM 1050 C C . LEU A 1 138 ? -17.078 -5.572 18.890 1.00 98.38 138 LEU A C 1
ATOM 1052 O O . LEU A 1 138 ? -17.312 -6.744 18.595 1.00 98.38 138 LEU A O 1
ATOM 1056 N N . VAL A 1 139 ? -16.566 -5.220 20.064 1.00 98.31 139 VAL A N 1
ATOM 1057 C CA . VAL A 1 139 ? -16.152 -6.174 21.092 1.00 98.31 139 VAL A CA 1
ATOM 1058 C C . VAL A 1 139 ? -16.762 -5.786 22.427 1.00 98.31 139 VAL A C 1
ATOM 1060 O O . VAL A 1 139 ? -16.440 -4.741 22.984 1.00 98.31 139 VAL A O 1
ATOM 1063 N N . TRP A 1 140 ? -17.603 -6.650 22.983 1.00 97.81 140 TRP A N 1
ATOM 1064 C CA . TRP A 1 140 ? -18.133 -6.497 24.331 1.00 97.81 140 TRP A CA 1
ATOM 1065 C C . TRP A 1 140 ? -17.386 -7.398 25.311 1.00 97.81 140 TRP A C 1
ATOM 1067 O O . TRP A 1 140 ? -17.228 -8.601 25.091 1.00 97.81 140 TRP A O 1
ATOM 1077 N N . ARG A 1 141 ? -16.937 -6.814 26.419 1.00 97.38 141 ARG A N 1
ATOM 1078 C CA . ARG A 1 141 ? -16.264 -7.512 27.515 1.00 97.38 141 ARG A CA 1
ATOM 1079 C C . ARG A 1 141 ? -17.188 -7.553 28.723 1.00 97.38 141 ARG A C 1
ATOM 1081 O O . ARG A 1 141 ? -17.612 -6.509 29.219 1.00 97.38 141 ARG A O 1
ATOM 1088 N N . ALA A 1 142 ? -17.461 -8.761 29.210 1.00 95.75 142 ALA A N 1
ATOM 1089 C CA . ALA A 1 142 ? -18.308 -8.979 30.374 1.00 95.75 142 ALA A CA 1
ATOM 1090 C C . ALA A 1 142 ? -17.688 -8.383 31.656 1.00 95.75 142 ALA A C 1
ATOM 1092 O O . ALA A 1 142 ? -16.456 -8.297 31.757 1.00 95.75 142 ALA A O 1
ATOM 1093 N N . PRO A 1 143 ? -18.507 -8.057 32.676 1.00 93.50 143 PRO A N 1
ATOM 1094 C CA . PRO A 1 143 ? -18.017 -7.588 33.970 1.00 93.50 143 PRO A CA 1
ATOM 1095 C C . PRO A 1 143 ? -16.955 -8.531 34.556 1.00 93.50 143 PRO A C 1
ATOM 1097 O O . PRO A 1 143 ? -17.124 -9.757 34.575 1.00 93.50 143 PRO A O 1
ATOM 1100 N N . GLY A 1 144 ? -15.840 -7.967 35.027 1.00 88.38 144 GLY A N 1
ATOM 1101 C CA . GLY A 1 144 ? -14.709 -8.738 35.557 1.00 88.38 144 GLY A CA 1
ATOM 1102 C C . GLY A 1 144 ? -13.944 -9.562 34.509 1.00 88.38 144 GLY A C 1
ATOM 1103 O O . GLY A 1 144 ? -13.182 -10.454 34.875 1.00 88.38 144 GLY A O 1
ATOM 1104 N N . GLY A 1 145 ? -14.157 -9.317 33.209 1.00 86.12 145 GLY A N 1
ATOM 1105 C CA . GLY A 1 145 ? -13.380 -9.914 32.117 1.00 86.12 145 GLY A CA 1
ATOM 1106 C C . GLY A 1 145 ? -13.552 -11.426 31.953 1.00 86.12 145 GLY A C 1
ATOM 1107 O O . GLY A 1 145 ? -12.666 -12.077 31.400 1.00 86.12 145 GLY A O 1
ATOM 1108 N N . ARG A 1 146 ? -14.658 -11.999 32.454 1.00 89.25 146 ARG A N 1
ATOM 1109 C CA . ARG A 1 146 ? -14.908 -13.454 32.442 1.00 89.25 146 ARG A CA 1
ATOM 1110 C C . ARG A 1 146 ? -15.153 -14.013 31.041 1.00 89.25 146 ARG A C 1
ATOM 1112 O O . ARG A 1 146 ? -14.772 -15.152 30.778 1.00 89.25 146 ARG A O 1
ATOM 1119 N N . TRP A 1 147 ? -15.784 -13.228 30.172 1.00 93.44 147 TRP A N 1
ATOM 1120 C CA . TRP A 1 147 ? -16.046 -13.585 28.780 1.00 93.44 147 TRP A CA 1
ATOM 1121 C C . TRP A 1 147 ? -15.959 -12.353 27.873 1.00 93.44 147 TRP A C 1
ATOM 1123 O O . TRP A 1 147 ? -16.214 -11.234 28.326 1.00 93.44 147 TRP A O 1
ATOM 1133 N N . THR A 1 148 ? -15.640 -12.578 26.602 1.00 96.88 148 THR A N 1
ATOM 1134 C CA . THR A 1 148 ? -15.613 -11.568 25.538 1.00 96.88 148 THR A CA 1
ATOM 1135 C C . THR A 1 148 ? -16.440 -12.063 24.362 1.00 96.88 148 THR A C 1
ATOM 1137 O O . THR A 1 148 ? -16.309 -13.222 23.964 1.00 96.88 148 THR A O 1
ATOM 1140 N N . LEU A 1 149 ? -17.267 -11.183 23.806 1.00 97.69 149 LEU A N 1
ATOM 1141 C CA . LEU A 1 149 ? -18.006 -11.393 22.567 1.00 97.69 149 LEU A CA 1
ATOM 1142 C C . LEU A 1 149 ? -17.482 -10.395 21.541 1.00 97.69 149 LEU A C 1
ATOM 1144 O O . LEU A 1 149 ? -17.379 -9.211 21.852 1.00 97.69 149 LEU A O 1
ATOM 1148 N N . GLY A 1 150 ? -17.160 -10.847 20.334 1.00 98.06 150 GLY A N 1
ATOM 1149 C CA . GLY A 1 150 ? -16.661 -9.958 19.292 1.00 98.06 150 GLY A CA 1
ATOM 1150 C C . GLY A 1 150 ? -17.233 -10.260 17.923 1.00 98.06 150 GLY A C 1
ATOM 1151 O O . GLY A 1 150 ? -17.422 -11.420 17.556 1.00 98.06 150 GLY A O 1
ATOM 1152 N N . VAL A 1 151 ? -17.470 -9.197 17.164 1.00 98.50 151 VAL A N 1
ATOM 1153 C CA . VAL A 1 151 ? -17.792 -9.217 15.740 1.00 98.50 151 VAL A CA 1
ATOM 1154 C C . VAL A 1 151 ? -16.766 -8.350 15.023 1.00 98.50 151 VAL A C 1
ATOM 1156 O O . VAL A 1 151 ? -16.466 -7.239 15.454 1.00 98.50 151 VAL A O 1
ATOM 1159 N N . HIS A 1 152 ? -16.215 -8.870 13.935 1.00 98.44 152 HIS A N 1
ATOM 1160 C CA . HIS A 1 152 ? -15.140 -8.242 13.179 1.00 98.44 152 HIS A CA 1
ATOM 1161 C C . HIS A 1 152 ? -15.519 -8.182 11.709 1.00 98.44 152 HIS A C 1
ATOM 1163 O O . HIS A 1 152 ? -15.996 -9.171 11.151 1.00 98.44 152 HIS A O 1
ATOM 1169 N N . GLY A 1 153 ? -15.265 -7.043 11.085 1.00 98.56 153 GLY A N 1
ATOM 1170 C CA . GLY A 1 153 ? -15.444 -6.783 9.669 1.00 98.56 153 GLY A CA 1
ATOM 1171 C C . GLY A 1 153 ? -14.143 -6.269 9.066 1.00 98.56 153 GLY A C 1
ATOM 1172 O O . GLY A 1 153 ? -13.542 -5.323 9.570 1.00 98.56 153 GLY A O 1
ATOM 1173 N N . LYS A 1 154 ? -13.698 -6.913 7.990 1.00 98.56 154 LYS A N 1
ATOM 1174 C CA . LYS A 1 154 ? -12.515 -6.540 7.216 1.00 98.56 154 LYS A CA 1
ATOM 1175 C C . LYS A 1 154 ? -12.910 -6.269 5.771 1.00 98.56 154 LYS A C 1
ATOM 1177 O O . LYS A 1 154 ? -13.697 -7.042 5.219 1.00 98.56 154 LYS A O 1
ATOM 1182 N N . ASN A 1 155 ? -12.350 -5.221 5.167 1.00 98.50 155 ASN A N 1
ATOM 1183 C CA . ASN A 1 155 ? -12.649 -4.792 3.798 1.00 98.50 155 ASN A CA 1
ATOM 1184 C C . ASN A 1 155 ? -14.170 -4.673 3.555 1.00 98.50 155 ASN A C 1
ATOM 1186 O O . ASN A 1 155 ? -14.741 -5.306 2.666 1.00 98.50 155 ASN A O 1
ATOM 1190 N N . LEU A 1 156 ? -14.847 -3.890 4.396 1.00 98.50 156 LEU A N 1
ATOM 1191 C CA . LEU A 1 156 ? -16.301 -3.723 4.420 1.00 98.50 156 LEU A CA 1
ATOM 1192 C C . LEU A 1 156 ? -16.871 -3.149 3.124 1.00 98.50 156 LEU A C 1
ATOM 1194 O O . LEU A 1 156 ? -18.020 -3.425 2.803 1.00 98.50 156 LEU A O 1
ATOM 1198 N N . THR A 1 157 ? -16.077 -2.425 2.336 1.00 98.25 157 THR A N 1
ATOM 1199 C CA . THR A 1 157 ? -16.479 -1.962 1.000 1.00 98.25 157 THR A CA 1
ATOM 1200 C C . THR A 1 157 ? -16.381 -3.065 -0.052 1.00 98.25 157 THR A C 1
ATOM 1202 O O . THR A 1 157 ? -17.043 -2.985 -1.078 1.00 98.25 157 THR A O 1
ATOM 1205 N N . GLY A 1 158 ? -15.663 -4.161 0.213 1.00 98.00 158 GLY A N 1
ATOM 1206 C CA . GLY A 1 158 ? -15.447 -5.233 -0.760 1.00 98.00 158 GLY A CA 1
ATOM 1207 C C . GLY A 1 158 ? -14.506 -4.824 -1.892 1.00 98.00 158 GLY A C 1
ATOM 1208 O O . GLY A 1 158 ? -14.617 -5.345 -3.000 1.00 98.00 158 GLY A O 1
ATOM 1209 N N . LYS A 1 159 ? -13.578 -3.894 -1.634 1.00 98.38 159 LYS A N 1
ATOM 1210 C CA . LYS A 1 159 ? -12.601 -3.454 -2.629 1.00 98.38 159 LYS A CA 1
ATOM 1211 C C . LYS A 1 159 ? -11.761 -4.647 -3.084 1.00 98.38 159 LYS A C 1
ATOM 1213 O O . LYS A 1 159 ? -11.118 -5.311 -2.271 1.00 98.38 159 LYS A O 1
ATOM 1218 N N . LYS A 1 160 ? -11.738 -4.889 -4.393 1.00 97.88 160 LYS A N 1
ATOM 1219 C CA . LYS A 1 160 ? -10.808 -5.815 -5.041 1.00 97.88 160 LYS A CA 1
ATOM 1220 C C . LYS A 1 160 ? -9.523 -5.059 -5.383 1.00 97.88 160 LYS A C 1
ATOM 1222 O O . LYS A 1 160 ? -9.590 -3.981 -5.972 1.00 97.88 160 LYS A O 1
ATOM 1227 N N . TYR A 1 161 ? -8.381 -5.605 -4.984 1.00 97.31 161 TYR A N 1
ATOM 1228 C CA . TYR A 1 161 ? -7.065 -4.997 -5.179 1.00 97.31 161 TYR A CA 1
ATOM 1229 C C . TYR A 1 161 ? -6.001 -6.082 -5.356 1.00 97.31 161 TYR A C 1
ATOM 1231 O O . TYR A 1 161 ? -6.099 -7.153 -4.755 1.00 97.31 161 TYR A O 1
ATOM 1239 N N . ILE A 1 162 ? -5.023 -5.809 -6.203 1.00 96.81 162 ILE A N 1
ATOM 1240 C CA . ILE A 1 162 ? -3.858 -6.633 -6.499 1.00 96.81 162 ILE A CA 1
ATOM 1241 C C . ILE A 1 162 ? -2.841 -6.450 -5.366 1.00 96.81 162 ILE A C 1
ATOM 1243 O O . ILE A 1 162 ? -2.700 -5.363 -4.803 1.00 96.81 162 ILE A O 1
ATOM 1247 N N . VAL A 1 163 ? -2.190 -7.543 -4.975 1.00 94.81 163 VAL A N 1
ATOM 1248 C CA . VAL A 1 163 ? -1.143 -7.556 -3.936 1.00 94.81 163 VAL A CA 1
ATOM 1249 C C . VAL A 1 163 ? 0.194 -8.081 -4.435 1.00 94.81 163 VAL A C 1
AT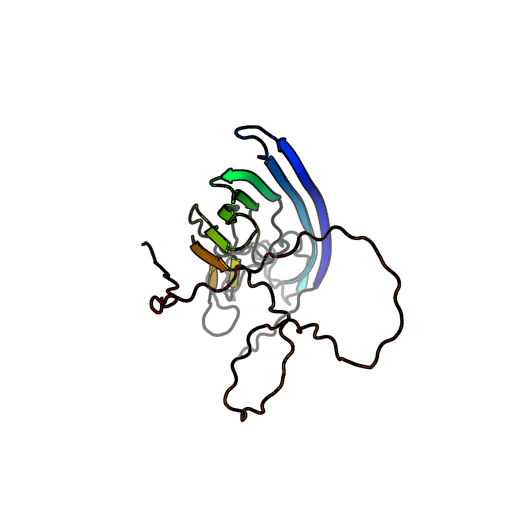OM 1251 O O . VAL A 1 163 ? 1.194 -7.916 -3.747 1.00 94.81 163 VAL A O 1
ATOM 1254 N N . SER A 1 164 ? 0.181 -8.791 -5.560 1.00 94.06 164 SER A N 1
ATOM 1255 C CA . SER A 1 164 ? 1.351 -9.387 -6.190 1.00 94.06 164 SER A CA 1
ATOM 1256 C C . SER A 1 164 ? 0.971 -9.871 -7.590 1.00 94.06 164 SER A C 1
ATOM 1258 O O . SER A 1 164 ? -0.213 -10.064 -7.890 1.00 94.06 164 SER A O 1
ATOM 1260 N N . GLY A 1 165 ? 1.962 -10.135 -8.429 1.00 93.38 165 GLY A N 1
ATOM 1261 C CA . GLY A 1 165 ? 1.787 -10.780 -9.719 1.00 93.38 165 GLY A CA 1
ATOM 1262 C C . GLY A 1 165 ? 3.108 -11.296 -10.272 1.00 93.38 165 GLY A C 1
ATOM 1263 O O . GLY A 1 165 ? 4.164 -11.039 -9.702 1.00 93.38 165 GLY A O 1
ATOM 1264 N N . TYR A 1 166 ? 3.029 -12.016 -11.385 1.00 92.00 166 TYR A N 1
ATOM 1265 C CA . TYR A 1 166 ? 4.177 -12.459 -12.171 1.00 92.00 166 TYR A CA 1
ATOM 1266 C C . TYR A 1 166 ? 3.960 -12.078 -13.627 1.00 92.00 166 TYR A C 1
ATOM 1268 O O . TYR A 1 166 ? 2.873 -12.317 -14.161 1.00 92.00 166 TYR A O 1
ATOM 1276 N N . ASN A 1 167 ? 4.995 -11.516 -14.250 1.00 92.06 167 ASN A N 1
ATOM 1277 C CA . ASN A 1 167 ? 5.040 -11.247 -15.678 1.00 92.06 167 ASN A CA 1
ATOM 1278 C C . ASN A 1 167 ? 6.142 -12.082 -16.339 1.00 92.06 167 ASN A C 1
ATOM 1280 O O . ASN A 1 167 ? 7.314 -11.950 -15.996 1.00 92.06 167 ASN A O 1
ATOM 1284 N N . PHE A 1 168 ? 5.751 -12.918 -17.299 1.00 91.56 168 PHE A N 1
ATOM 1285 C CA . PHE A 1 168 ? 6.660 -13.710 -18.126 1.00 91.56 168 PHE A CA 1
ATOM 1286 C C . PHE A 1 168 ? 6.571 -13.340 -19.613 1.00 91.56 168 PHE A C 1
ATOM 1288 O O . PHE A 1 168 ? 6.913 -14.152 -20.470 1.00 91.56 168 PHE A O 1
ATOM 1295 N N . TYR A 1 169 ? 6.106 -12.133 -19.938 1.00 91.56 169 TYR A N 1
ATOM 1296 C CA . TYR A 1 169 ? 6.183 -11.566 -21.284 1.00 91.56 169 TYR A CA 1
ATOM 1297 C C . TYR A 1 169 ? 7.417 -10.674 -21.435 1.00 91.56 169 TYR A C 1
ATOM 1299 O O . TYR A 1 169 ? 7.797 -9.974 -20.496 1.00 91.56 169 TYR A O 1
ATOM 1307 N N . ASN A 1 170 ? 8.022 -10.669 -22.625 1.00 89.94 170 ASN A N 1
ATOM 1308 C CA . ASN A 1 170 ? 9.071 -9.705 -22.955 1.00 89.94 170 ASN A CA 1
ATOM 1309 C C . ASN A 1 170 ? 8.481 -8.294 -22.986 1.00 89.94 170 ASN A C 1
ATOM 1311 O O . ASN A 1 170 ? 7.407 -8.076 -23.551 1.00 89.94 170 ASN A O 1
ATOM 1315 N N . GLN A 1 171 ? 9.205 -7.342 -22.405 1.00 90.56 171 GLN A N 1
ATOM 1316 C CA . GLN A 1 171 ? 8.833 -5.933 -22.391 1.00 90.56 171 GLN A CA 1
ATOM 1317 C C . GLN A 1 171 ? 9.954 -5.080 -22.967 1.00 90.56 171 GLN A C 1
ATOM 1319 O O . GLN A 1 171 ? 11.136 -5.386 -22.800 1.00 90.56 171 GLN A O 1
ATOM 1324 N N . ASN A 1 172 ? 9.565 -3.992 -23.622 1.00 89.50 172 ASN A N 1
ATOM 1325 C CA . ASN A 1 172 ? 10.476 -2.936 -24.005 1.00 89.50 172 ASN A CA 1
ATOM 1326 C C . ASN A 1 172 ? 11.053 -2.291 -22.728 1.00 89.50 172 ASN A C 1
ATOM 1328 O O . ASN A 1 172 ? 10.284 -1.855 -21.865 1.00 89.50 172 ASN A O 1
ATOM 1332 N N . PRO A 1 173 ? 12.388 -2.213 -22.589 1.00 87.06 173 PRO A N 1
ATOM 1333 C CA . PRO A 1 173 ? 13.025 -1.695 -21.387 1.00 87.06 173 PRO A CA 1
ATOM 1334 C C . PRO A 1 173 ? 12.880 -0.179 -21.204 1.00 87.06 173 PRO A C 1
ATOM 1336 O O . PRO A 1 173 ? 13.266 0.303 -20.149 1.00 87.06 173 PRO A O 1
ATOM 1339 N N . PHE A 1 174 ? 12.352 0.574 -22.166 1.00 89.19 174 PHE A N 1
ATOM 1340 C CA . PHE A 1 174 ? 12.131 2.020 -22.057 1.00 89.19 174 PHE A CA 1
ATOM 1341 C C . PHE A 1 174 ? 10.651 2.370 -21.909 1.00 89.19 174 PHE A C 1
ATOM 1343 O O . PHE A 1 174 ? 10.306 3.283 -21.169 1.00 89.19 174 PHE A O 1
ATOM 1350 N N . THR A 1 175 ? 9.758 1.636 -22.576 1.00 88.88 175 THR A N 1
ATOM 1351 C CA . THR A 1 175 ? 8.319 1.963 -22.581 1.00 88.88 175 THR A CA 1
ATOM 1352 C C . THR A 1 175 ? 7.473 1.047 -21.699 1.00 88.88 175 THR A C 1
ATOM 1354 O O . THR A 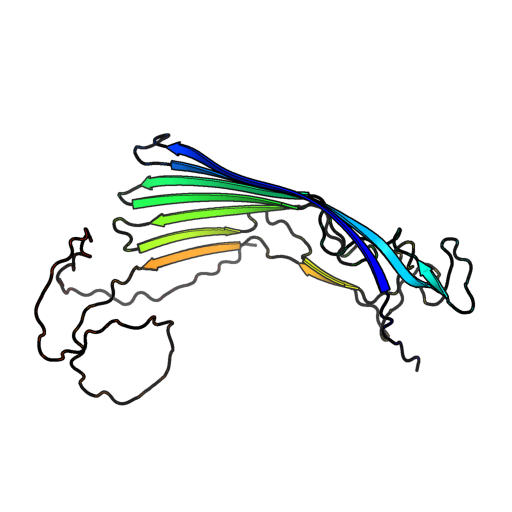1 175 ? 6.349 1.396 -21.351 1.00 88.88 175 THR A O 1
ATOM 1357 N N . GLY A 1 176 ? 7.976 -0.140 -21.347 1.00 89.75 176 GLY A N 1
ATOM 1358 C CA . GLY A 1 176 ? 7.204 -1.180 -20.661 1.00 89.75 176 GLY A CA 1
ATOM 1359 C C . GLY A 1 176 ? 6.155 -1.877 -21.531 1.00 89.75 176 GLY A C 1
ATOM 1360 O O . GLY A 1 176 ? 5.465 -2.781 -21.056 1.00 89.75 176 GLY A O 1
ATOM 1361 N N . GLU A 1 177 ? 6.043 -1.523 -22.812 1.00 91.06 177 GLU A N 1
ATOM 1362 C CA . GLU A 1 177 ? 5.152 -2.208 -23.746 1.00 91.06 177 GLU A CA 1
ATOM 1363 C C . GLU A 1 177 ? 5.611 -3.645 -23.997 1.00 91.06 177 GLU A C 1
ATOM 1365 O O . GLU A 1 177 ? 6.808 -3.936 -24.028 1.00 91.06 177 GLU A O 1
ATOM 1370 N N . PHE A 1 178 ? 4.664 -4.560 -24.196 1.00 91.75 178 PHE A N 1
ATOM 1371 C CA . PHE A 1 178 ? 5.005 -5.932 -24.558 1.00 91.75 178 PHE A CA 1
ATOM 1372 C C . PHE A 1 178 ? 5.556 -5.991 -25.983 1.00 91.75 178 PHE A C 1
ATOM 1374 O O . PHE A 1 178 ? 4.975 -5.413 -26.907 1.00 91.75 178 PHE A O 1
ATOM 1381 N N . ILE A 1 179 ? 6.659 -6.720 -26.152 1.00 89.69 179 ILE A N 1
ATOM 1382 C CA . ILE A 1 179 ? 7.357 -6.845 -27.433 1.00 89.69 179 ILE A CA 1
ATOM 1383 C C . ILE A 1 179 ? 7.551 -8.296 -27.865 1.00 89.69 179 ILE A C 1
ATOM 1385 O O . ILE A 1 179 ? 7.609 -9.236 -27.066 1.00 89.69 179 ILE A O 1
ATOM 1389 N N . LEU A 1 180 ? 7.703 -8.469 -29.171 1.00 89.00 180 LEU A N 1
ATOM 1390 C CA . LEU A 1 180 ? 8.211 -9.670 -29.813 1.00 89.00 180 LEU A CA 1
ATOM 1391 C C . LEU A 1 180 ? 9.749 -9.737 -29.708 1.00 89.00 180 LEU A C 1
ATOM 1393 O O . LEU A 1 180 ? 10.397 -8.728 -29.424 1.00 89.00 180 LEU A O 1
ATOM 1397 N N . PRO A 1 181 ? 10.381 -10.895 -29.992 1.00 82.62 181 PRO A N 1
ATOM 1398 C CA . PRO A 1 181 ? 11.842 -11.023 -29.942 1.00 82.62 181 PRO A CA 1
ATOM 1399 C C . PRO A 1 181 ? 12.593 -10.107 -30.919 1.00 82.62 181 PRO A C 1
ATOM 1401 O O . PRO A 1 181 ? 13.787 -9.889 -30.753 1.00 82.62 181 PRO A O 1
ATOM 1404 N N . ASN A 1 182 ? 11.908 -9.587 -31.939 1.00 81.25 182 ASN A N 1
ATOM 1405 C CA . ASN A 1 182 ? 12.444 -8.637 -32.913 1.00 81.25 182 ASN A CA 1
ATOM 1406 C C . ASN A 1 182 ? 12.239 -7.162 -32.503 1.00 81.25 182 ASN A C 1
ATOM 1408 O O . ASN A 1 182 ? 12.443 -6.281 -33.333 1.00 81.25 182 ASN A O 1
ATOM 1412 N N . GLY A 1 183 ? 11.791 -6.892 -31.270 1.00 79.44 183 GLY A N 1
ATOM 1413 C CA . GLY A 1 183 ? 11.584 -5.540 -30.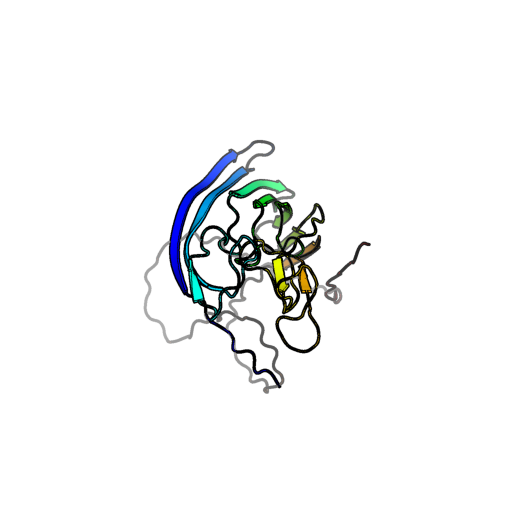739 1.00 79.44 183 GLY A CA 1
ATOM 1414 C C . GLY A 1 183 ? 10.271 -4.866 -31.153 1.00 79.44 183 GLY A C 1
ATOM 1415 O O . GLY A 1 183 ? 9.951 -3.804 -30.630 1.00 79.44 183 GLY A O 1
ATOM 1416 N N . GLN A 1 184 ? 9.487 -5.472 -32.051 1.00 85.81 184 GLN A N 1
ATOM 1417 C CA . GLN A 1 184 ? 8.192 -4.931 -32.474 1.00 85.81 184 GLN A CA 1
ATOM 1418 C C . GLN A 1 184 ? 7.108 -5.155 -31.405 1.00 85.81 184 GLN A C 1
ATOM 1420 O O . GLN A 1 184 ? 7.198 -6.139 -30.663 1.00 85.81 184 GLN A O 1
ATOM 1425 N N . PRO A 1 185 ? 6.056 -4.316 -31.341 1.00 89.25 185 PRO A N 1
ATOM 1426 C CA . PRO A 1 185 ? 4.938 -4.522 -30.422 1.00 89.25 185 PRO A CA 1
ATOM 1427 C C . PRO A 1 185 ? 4.296 -5.904 -30.586 1.00 89.25 185 PRO A C 1
ATOM 1429 O O . PRO A 1 185 ? 3.989 -6.340 -31.698 1.00 89.25 185 PRO A O 1
ATOM 1432 N N . GLY A 1 186 ? 4.067 -6.599 -29.474 1.00 90.00 186 GLY A N 1
ATOM 1433 C CA . GLY A 1 186 ? 3.384 -7.890 -29.475 1.00 90.00 186 GLY A CA 1
ATOM 1434 C C . GLY A 1 186 ? 3.667 -8.733 -28.238 1.00 90.00 186 GLY A C 1
ATOM 1435 O O . GLY A 1 186 ? 4.498 -8.406 -27.401 1.00 90.00 186 GLY A O 1
ATOM 1436 N N . LEU A 1 187 ? 2.958 -9.851 -28.106 1.00 91.19 187 LEU A N 1
ATOM 1437 C CA . LEU A 1 187 ? 3.112 -10.747 -26.964 1.00 91.19 187 LEU A CA 1
ATOM 1438 C C . LEU A 1 187 ? 4.111 -11.851 -27.300 1.00 91.19 187 LEU A C 1
ATOM 1440 O O . LEU A 1 187 ? 3.845 -12.699 -28.150 1.00 91.19 187 LEU A O 1
ATOM 1444 N N . SER A 1 188 ? 5.243 -11.880 -26.602 1.00 91.56 188 SER A N 1
ATOM 1445 C CA . SER A 1 188 ? 6.169 -13.010 -26.661 1.00 91.56 188 SER A CA 1
ATOM 1446 C C . SER A 1 188 ? 6.646 -13.414 -25.277 1.00 91.56 188 SER A C 1
ATOM 1448 O O . SER A 1 188 ? 6.774 -12.575 -24.385 1.00 91.56 188 SER A O 1
ATOM 1450 N N . SER A 1 189 ? 6.894 -14.709 -25.088 1.00 89.81 189 SER A N 1
ATOM 1451 C CA . SER A 1 189 ? 7.356 -15.217 -23.802 1.00 89.81 189 SER A CA 1
ATOM 1452 C C . SER A 1 189 ? 8.796 -14.789 -23.515 1.00 89.81 189 SER A C 1
ATOM 1454 O O . SER A 1 189 ? 9.691 -14.955 -24.351 1.00 89.81 189 SER A O 1
ATOM 1456 N N . ALA A 1 190 ? 9.023 -14.270 -22.311 1.00 84.38 190 ALA A N 1
ATOM 1457 C CA . ALA A 1 190 ? 10.356 -14.067 -21.760 1.00 84.38 190 ALA A CA 1
ATOM 1458 C C . ALA A 1 190 ? 11.008 -15.396 -21.354 1.00 84.38 190 ALA A C 1
ATOM 1460 O O . ALA A 1 190 ? 12.234 -15.521 -21.401 1.00 84.38 190 ALA A O 1
ATOM 1461 N N . VAL A 1 191 ? 10.203 -16.407 -21.000 1.00 81.06 191 VAL A N 1
ATOM 1462 C CA . VAL A 1 191 ? 10.671 -17.709 -20.512 1.00 81.06 191 VAL A CA 1
ATOM 1463 C C . VAL A 1 191 ? 9.823 -18.867 -21.047 1.00 81.06 191 VAL A C 1
ATOM 1465 O O . VAL A 1 191 ? 8.631 -18.978 -20.789 1.00 81.06 191 VAL A O 1
ATOM 1468 N N . GLY A 1 192 ? 10.466 -19.803 -21.744 1.00 82.25 192 GLY A N 1
ATOM 1469 C CA . GLY A 1 192 ? 9.787 -20.982 -22.289 1.00 82.25 192 GLY A CA 1
ATOM 1470 C C . GLY A 1 192 ? 8.957 -20.686 -23.544 1.00 82.25 192 GLY A C 1
ATOM 1471 O O . GLY A 1 192 ? 9.291 -19.793 -24.321 1.00 82.25 192 GLY A O 1
ATOM 1472 N N . LEU A 1 193 ? 7.922 -21.502 -23.775 1.00 84.06 193 LEU A N 1
ATOM 1473 C CA . LEU A 1 193 ? 7.101 -21.480 -24.997 1.00 84.06 193 LEU A CA 1
ATOM 1474 C C . LEU A 1 193 ? 5.856 -20.589 -24.882 1.00 84.06 193 LEU A C 1
ATOM 1476 O O . LEU A 1 193 ? 5.349 -20.118 -25.894 1.00 84.06 193 LEU A O 1
ATOM 1480 N N . GLU A 1 194 ? 5.384 -20.333 -23.662 1.00 83.06 194 GLU A N 1
ATOM 1481 C CA . GLU A 1 194 ? 4.172 -19.559 -23.391 1.00 83.06 194 GLU A CA 1
ATOM 1482 C C . GLU A 1 194 ? 4.493 -18.394 -22.458 1.00 83.06 194 GLU A C 1
ATOM 1484 O O . GLU A 1 194 ? 5.290 -18.529 -21.528 1.00 83.06 194 GLU A O 1
ATOM 1489 N N . GLY A 1 195 ? 3.906 -17.228 -22.727 1.00 82.75 195 GLY A N 1
ATOM 1490 C CA . GLY A 1 195 ? 3.951 -16.092 -21.811 1.00 82.75 195 GLY A CA 1
ATOM 1491 C C . GLY A 1 195 ? 2.779 -16.192 -20.844 1.00 82.75 195 GLY A C 1
ATOM 1492 O O . GLY A 1 195 ? 1.648 -16.416 -21.272 1.00 82.75 195 GLY A O 1
ATOM 1493 N N . VAL A 1 196 ? 3.039 -16.040 -19.548 1.00 88.56 196 VAL A N 1
ATOM 1494 C CA . VAL A 1 196 ? 2.002 -16.088 -18.511 1.00 88.56 196 VAL A CA 1
ATOM 1495 C C . VAL A 1 196 ? 2.024 -14.792 -17.716 1.00 88.56 196 VAL A C 1
ATOM 1497 O O . VAL A 1 196 ? 3.074 -14.344 -17.256 1.00 88.56 196 VAL A O 1
ATOM 1500 N N . LEU A 1 197 ? 0.837 -14.216 -17.517 1.00 91.25 197 LEU A N 1
ATOM 1501 C CA . LEU A 1 197 ? 0.618 -13.078 -16.635 1.00 91.25 197 LEU A CA 1
ATOM 1502 C C . LEU A 1 197 ? -0.322 -13.495 -15.505 1.00 91.25 197 LEU A C 1
ATOM 1504 O O . LEU A 1 197 ? -1.497 -13.783 -15.730 1.00 91.25 197 LEU A O 1
ATOM 1508 N N . THR A 1 198 ? 0.193 -13.523 -14.279 1.00 93.69 198 THR A N 1
ATOM 1509 C CA . THR A 1 198 ? -0.593 -13.896 -13.094 1.00 93.69 198 THR A CA 1
ATOM 1510 C C . THR A 1 198 ? -0.743 -12.705 -12.168 1.00 93.69 198 THR A C 1
ATOM 1512 O O . THR A 1 198 ? 0.218 -11.985 -11.928 1.00 93.69 198 THR A O 1
ATOM 1515 N N . ARG A 1 199 ? -1.933 -12.530 -11.588 1.00 95.31 199 ARG A N 1
ATOM 1516 C CA . ARG A 1 199 ? -2.199 -11.533 -10.544 1.00 95.31 199 ARG A CA 1
ATOM 1517 C C . ARG A 1 199 ? -2.848 -12.178 -9.332 1.00 95.31 199 ARG A C 1
ATOM 1519 O O . ARG A 1 199 ? -3.783 -12.969 -9.465 1.00 95.31 199 ARG A O 1
ATOM 1526 N N . PHE A 1 200 ? -2.393 -11.786 -8.153 1.00 96.56 200 PHE A N 1
ATOM 1527 C CA . PHE A 1 200 ? -2.937 -12.215 -6.876 1.00 96.56 200 PHE A CA 1
ATOM 1528 C C . PHE A 1 200 ? -3.728 -11.082 -6.249 1.00 96.56 200 PHE A C 1
ATOM 1530 O O . PHE A 1 200 ? -3.286 -9.934 -6.204 1.00 96.56 200 PHE A O 1
ATOM 1537 N N . TYR A 1 201 ? -4.909 -11.421 -5.747 1.00 97.50 201 TYR A N 1
ATOM 1538 C CA . TYR A 1 201 ? -5.801 -10.463 -5.119 1.00 97.50 201 TYR A CA 1
ATOM 1539 C C . TYR A 1 201 ? -5.707 -10.527 -3.603 1.00 97.50 201 TYR A C 1
ATOM 1541 O O . TYR A 1 201 ? -5.568 -11.594 -3.003 1.00 97.50 201 TYR A O 1
ATOM 1549 N N . GLY A 1 202 ? -5.823 -9.357 -2.985 1.00 97.06 202 GLY A N 1
ATOM 1550 C CA . GLY A 1 202 ? -5.949 -9.232 -1.548 1.00 97.06 202 GLY A CA 1
ATOM 1551 C C . GLY A 1 202 ? -7.244 -9.838 -1.015 1.00 97.06 202 GLY A C 1
ATOM 1552 O O . GLY A 1 202 ? -8.135 -10.259 -1.758 1.00 97.06 202 GLY A O 1
ATOM 1553 N N . LYS A 1 203 ? -7.348 -9.888 0.316 1.00 97.81 203 LYS A N 1
ATOM 1554 C CA . LYS A 1 203 ? -8.477 -10.542 0.982 1.00 97.81 203 LYS A CA 1
ATOM 1555 C C . LYS A 1 203 ? -9.794 -9.838 0.612 1.00 97.81 203 LYS A C 1
ATOM 1557 O O . LYS A 1 203 ? -9.875 -8.609 0.720 1.00 97.81 203 LYS A O 1
ATOM 1562 N N . PRO A 1 204 ? -10.837 -10.597 0.227 1.00 97.81 204 PRO A N 1
ATOM 1563 C CA . PRO A 1 204 ? -12.157 -10.028 -0.009 1.00 97.81 204 PRO A CA 1
ATOM 1564 C C . PRO A 1 204 ? -12.773 -9.538 1.308 1.00 97.81 204 PRO A C 1
ATOM 1566 O O . PRO A 1 204 ? -12.204 -9.723 2.392 1.00 97.81 204 PRO A O 1
ATOM 1569 N N . ARG A 1 205 ? -13.968 -8.943 1.218 1.00 98.38 205 ARG A N 1
ATOM 1570 C CA . ARG A 1 205 ? -14.789 -8.633 2.393 1.00 98.38 205 ARG A CA 1
ATOM 1571 C C . ARG A 1 205 ? -14.918 -9.873 3.273 1.00 98.38 205 ARG A C 1
ATOM 1573 O O . ARG A 1 205 ? -15.281 -10.945 2.793 1.00 98.38 205 ARG A O 1
ATOM 1580 N N . ARG A 1 206 ? -14.636 -9.728 4.567 1.00 98.25 206 ARG A N 1
ATOM 1581 C CA . ARG A 1 206 ? -14.720 -10.833 5.526 1.00 98.25 206 ARG A CA 1
ATOM 1582 C C . ARG A 1 206 ? -15.330 -10.378 6.834 1.00 98.25 206 ARG A C 1
ATOM 1584 O O . ARG A 1 206 ? -14.884 -9.399 7.423 1.00 98.25 206 ARG A O 1
ATOM 1591 N N . THR A 1 207 ? -16.268 -11.169 7.333 1.00 97.81 207 THR A N 1
ATOM 1592 C CA . THR A 1 207 ? -16.829 -11.015 8.674 1.00 97.81 207 THR A CA 1
ATOM 1593 C C . THR A 1 207 ? -16.498 -12.229 9.528 1.00 97.81 207 THR A C 1
ATOM 1595 O O . THR A 1 207 ? -16.590 -13.358 9.050 1.00 97.81 207 THR A O 1
ATOM 1598 N N . SER A 1 208 ? -16.140 -12.026 10.791 1.00 98.12 208 SER A N 1
ATOM 1599 C CA . SER A 1 208 ? -15.949 -13.113 11.753 1.00 98.12 208 SER A CA 1
ATOM 1600 C C . SER A 1 208 ? -16.541 -12.760 13.110 1.00 98.12 208 SER A C 1
ATOM 1602 O O . SER A 1 208 ? -16.784 -11.595 13.425 1.00 98.12 208 SER A O 1
ATOM 1604 N N . ARG A 1 209 ? -16.810 -13.788 13.915 1.00 97.75 209 ARG A N 1
ATOM 1605 C CA . ARG A 1 209 ? -17.350 -13.652 15.268 1.00 97.75 209 ARG A CA 1
ATOM 1606 C C . ARG A 1 209 ? -16.554 -14.530 16.217 1.00 97.75 209 ARG A C 1
ATOM 1608 O O . ARG A 1 209 ? -16.072 -15.584 15.807 1.00 97.75 209 ARG A O 1
ATOM 1615 N N . HIS A 1 210 ? -16.428 -14.118 17.471 1.00 96.62 210 HIS A N 1
ATOM 1616 C CA . HIS A 1 210 ? -15.812 -14.946 18.497 1.00 96.62 210 HIS A CA 1
ATOM 1617 C C . HIS A 1 210 ? -16.518 -14.814 19.845 1.00 96.62 210 HIS A C 1
ATOM 1619 O O . HIS A 1 210 ? -17.092 -13.777 20.176 1.00 96.62 210 HIS A O 1
ATOM 1625 N N . ILE A 1 211 ? -16.420 -15.888 20.625 1.00 96.19 211 ILE A N 1
ATOM 1626 C CA . ILE A 1 211 ? -16.757 -15.937 22.044 1.00 96.19 211 ILE A CA 1
ATOM 1627 C C . ILE A 1 211 ? -15.532 -16.507 22.747 1.00 96.19 211 ILE A C 1
ATOM 1629 O O . ILE A 1 211 ? -15.077 -17.599 22.409 1.00 96.19 211 ILE A O 1
ATOM 1633 N N . ALA A 1 212 ? -14.987 -15.774 23.708 1.00 93.38 212 ALA A N 1
ATOM 1634 C CA . ALA A 1 212 ? -13.833 -16.206 24.485 1.00 93.38 212 ALA A CA 1
ATOM 1635 C C . ALA A 1 212 ? -14.175 -16.215 25.973 1.00 93.38 212 ALA A C 1
ATOM 1637 O O . ALA A 1 212 ? -14.823 -15.293 26.463 1.00 93.38 212 ALA A O 1
ATOM 1638 N N . ARG A 1 213 ? -13.717 -17.238 26.702 1.00 91.81 213 ARG A N 1
ATOM 1639 C CA . ARG A 1 213 ? -13.780 -17.304 28.168 1.00 91.81 213 ARG A CA 1
ATOM 1640 C C . ARG A 1 213 ? -12.406 -17.033 28.748 1.00 91.81 213 ARG A C 1
ATOM 1642 O O . ARG A 1 213 ? -11.434 -17.657 28.331 1.00 91.81 213 ARG A O 1
ATOM 1649 N N . ARG A 1 214 ? -12.330 -16.207 29.786 1.00 83.62 214 ARG A N 1
ATOM 1650 C CA . ARG A 1 214 ? -11.155 -16.162 30.654 1.00 83.62 214 ARG A CA 1
ATOM 1651 C C . ARG A 1 214 ? -11.227 -17.326 31.641 1.00 83.62 214 ARG A C 1
ATOM 1653 O O . ARG A 1 214 ? -12.160 -17.415 32.439 1.00 83.62 214 ARG A O 1
ATOM 1660 N N . VAL A 1 215 ? -10.237 -18.212 31.601 1.00 75.38 215 VAL A N 1
ATOM 1661 C CA . VAL A 1 215 ? -10.072 -19.284 32.590 1.00 75.38 215 VAL A CA 1
ATOM 1662 C C . VAL A 1 215 ? -9.045 -18.807 33.621 1.00 75.38 215 VAL A C 1
ATOM 1664 O O . VAL A 1 215 ? -7.881 -18.624 33.280 1.00 75.38 215 VAL A O 1
ATOM 1667 N N . CYS A 1 216 ? -9.469 -18.552 34.868 1.00 65.62 216 CYS A N 1
ATOM 1668 C CA . CYS A 1 216 ? -8.524 -18.374 35.982 1.00 65.62 216 CYS A CA 1
ATOM 1669 C C . CYS A 1 216 ? -7.842 -19.748 36.199 1.00 65.62 216 CYS A C 1
ATOM 1671 O O . CYS A 1 216 ? -8.563 -20.743 36.336 1.00 65.62 216 CYS A O 1
ATOM 1673 N N . PRO A 1 217 ? -6.498 -19.854 36.208 1.00 56.72 217 PRO A N 1
ATOM 1674 C CA . PRO A 1 217 ? -5.837 -21.111 36.535 1.00 56.72 217 PRO A CA 1
ATOM 1675 C C . PRO A 1 217 ? -6.253 -21.539 37.944 1.00 56.72 217 PRO A C 1
ATOM 1677 O O . PRO A 1 217 ? -6.196 -20.757 38.894 1.00 56.72 217 PRO A O 1
ATOM 1680 N N . THR A 1 218 ? -6.704 -22.781 38.093 1.00 53.72 218 THR A N 1
ATOM 1681 C CA . THR A 1 218 ? -6.968 -23.351 39.413 1.00 53.72 218 THR A CA 1
ATOM 1682 C C . THR A 1 218 ? -5.636 -23.563 40.121 1.00 53.72 218 THR A C 1
ATOM 1684 O O . THR A 1 218 ? -4.835 -24.389 39.689 1.00 53.72 218 THR A O 1
ATOM 1687 N N . MET A 1 219 ? -5.409 -22.863 41.234 1.00 51.88 219 MET A N 1
ATOM 1688 C CA . MET A 1 219 ? -4.384 -23.225 42.219 1.00 51.88 219 MET A CA 1
ATOM 1689 C C . MET A 1 219 ? -4.821 -24.515 42.926 1.00 51.88 219 MET A C 1
ATOM 1691 O O . MET A 1 219 ? -5.276 -24.507 44.066 1.00 51.88 219 MET A O 1
ATOM 1695 N N . GLY A 1 220 ? -4.754 -25.634 42.209 1.00 44.91 220 GLY A N 1
ATOM 1696 C CA . GLY A 1 220 ? -4.924 -26.966 42.763 1.00 44.91 220 GLY A CA 1
ATOM 1697 C C . GLY A 1 220 ? -3.555 -27.533 43.098 1.00 44.91 220 GLY A C 1
ATOM 1698 O O . GLY A 1 220 ? -2.689 -27.613 42.229 1.00 44.91 220 GLY A O 1
ATOM 1699 N N . LYS A 1 221 ? -3.343 -27.956 44.347 1.00 42.16 221 LYS A N 1
ATOM 1700 C CA . LYS A 1 221 ? -2.246 -28.881 44.640 1.00 42.16 221 LYS A CA 1
ATOM 1701 C C . LYS A 1 221 ? -2.494 -30.143 43.812 1.00 42.16 221 LYS A C 1
ATOM 1703 O O . LYS A 1 221 ? -3.474 -30.847 44.041 1.00 42.16 221 LYS A O 1
ATOM 1708 N N . SER A 1 222 ? -1.628 -30.402 42.840 1.00 38.91 222 SER A N 1
ATOM 1709 C CA . SER A 1 222 ? -1.590 -31.672 42.121 1.00 38.91 222 SER A CA 1
ATOM 1710 C C . SER A 1 222 ? -1.125 -32.757 43.093 1.00 38.91 222 SER A C 1
ATOM 1712 O O . SER A 1 222 ? 0.073 -32.928 43.305 1.00 38.91 222 SER A O 1
ATOM 1714 N N . VAL A 1 223 ? -2.059 -33.483 43.708 1.00 46.16 223 VAL A N 1
ATOM 1715 C CA . VAL A 1 223 ? -1.750 -34.788 44.302 1.00 46.16 223 VAL A CA 1
ATOM 1716 C C . VAL A 1 223 ? -1.796 -35.784 43.151 1.00 46.16 223 VAL A C 1
ATOM 1718 O O . VAL A 1 223 ? -2.869 -36.195 42.711 1.00 46.16 223 VAL A O 1
ATOM 1721 N N . GLY A 1 224 ? -0.625 -36.086 42.592 1.00 33.69 224 GLY A N 1
ATOM 1722 C CA . GLY A 1 224 ? -0.494 -37.020 41.482 1.00 33.69 224 GLY A CA 1
ATOM 1723 C C . GLY A 1 224 ? -0.959 -38.414 41.895 1.00 33.69 224 GLY A C 1
ATOM 1724 O O . GLY A 1 224 ? -0.306 -39.072 42.698 1.00 33.69 224 GLY A O 1
ATOM 1725 N N . LYS A 1 225 ? -2.071 -38.882 41.321 1.00 32.41 225 LYS A N 1
ATOM 1726 C CA . LYS A 1 225 ? -2.257 -40.315 41.068 1.00 32.41 225 LYS A CA 1
ATOM 1727 C C . LYS A 1 225 ? -1.726 -40.595 39.661 1.00 32.41 225 LYS A C 1
ATOM 1729 O O . LYS A 1 225 ? -2.098 -39.852 38.748 1.00 32.41 225 LYS A O 1
ATOM 1734 N N . PRO A 1 226 ? -0.887 -41.624 39.462 1.00 33.94 226 PRO A N 1
ATOM 1735 C CA . PRO A 1 226 ? -0.377 -41.951 38.140 1.00 33.94 226 PRO A CA 1
ATOM 1736 C C . PRO A 1 226 ? -1.553 -42.347 37.241 1.00 33.94 226 PRO A C 1
ATOM 1738 O O . PRO A 1 226 ? -2.379 -43.179 37.614 1.00 33.94 226 PRO A O 1
ATOM 1741 N N . ARG A 1 227 ? -1.659 -41.723 36.066 1.00 34.41 227 ARG A N 1
ATOM 1742 C CA . ARG A 1 227 ? -2.508 -42.212 34.978 1.00 34.41 227 ARG A CA 1
ATOM 1743 C C . ARG A 1 227 ? -1.630 -42.458 33.765 1.00 34.41 227 ARG A C 1
ATOM 1745 O O . ARG A 1 227 ? -0.780 -41.633 33.439 1.00 34.41 227 ARG A O 1
ATOM 1752 N N . HIS A 1 228 ? -1.836 -43.625 33.167 1.00 30.62 228 HIS A N 1
ATOM 1753 C CA . HIS A 1 228 ? -1.108 -44.126 32.014 1.00 30.62 228 HIS A CA 1
ATOM 1754 C C . HIS A 1 228 ? -1.174 -43.156 30.833 1.00 30.62 228 HIS A C 1
ATOM 1756 O O . HIS A 1 228 ? -2.208 -42.543 30.567 1.00 30.62 228 HIS A O 1
ATOM 1762 N N . ALA A 1 229 ? -0.034 -43.027 30.157 1.00 35.84 229 ALA A N 1
ATOM 1763 C CA . ALA A 1 229 ? 0.144 -42.209 28.974 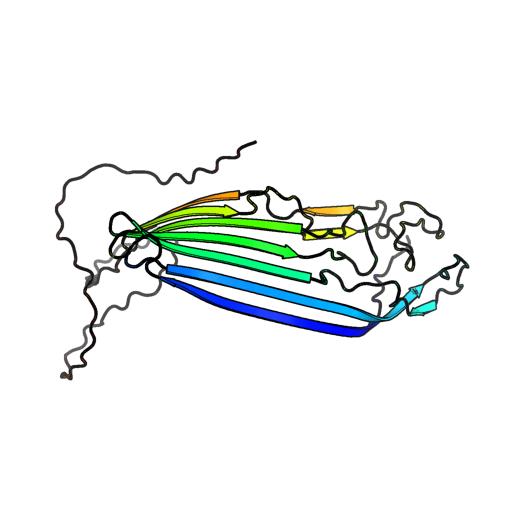1.00 35.84 229 ALA A CA 1
ATOM 1764 C C . ALA A 1 229 ? -0.741 -42.727 27.833 1.00 35.84 229 ALA A C 1
ATOM 1766 O O . ALA A 1 229 ? -0.637 -43.884 27.434 1.00 35.84 229 ALA A O 1
ATOM 1767 N N . GLY A 1 230 ? -1.592 -41.849 27.313 1.00 33.00 230 GLY A N 1
ATOM 1768 C CA . GLY A 1 230 ? -2.450 -42.125 26.175 1.00 33.00 230 GLY A CA 1
ATOM 1769 C C . GLY A 1 230 ? -2.939 -40.824 25.555 1.00 33.00 230 GLY A C 1
ATOM 1770 O O . GLY A 1 230 ? -3.878 -40.216 26.050 1.00 33.00 230 GLY A O 1
ATOM 1771 N N . ASP A 1 231 ? -2.272 -40.475 24.461 1.00 29.30 231 ASP A N 1
ATOM 1772 C CA . ASP A 1 231 ? -2.685 -39.580 23.381 1.00 29.30 231 ASP A CA 1
ATOM 1773 C C . ASP A 1 231 ? -2.470 -38.056 23.506 1.00 29.30 231 ASP A C 1
ATOM 1775 O O . ASP A 1 231 ? -2.760 -37.398 24.506 1.00 29.30 231 ASP A O 1
ATOM 1779 N N . ARG A 1 232 ? -1.873 -37.511 22.440 1.00 38.16 232 ARG A N 1
ATOM 1780 C CA . ARG A 1 232 ? -1.300 -36.167 22.316 1.00 38.16 232 ARG A CA 1
ATOM 1781 C C . ARG A 1 232 ? -2.280 -35.240 21.598 1.00 38.16 232 ARG A C 1
ATOM 1783 O O . ARG A 1 232 ? -2.490 -35.375 20.401 1.00 38.16 232 ARG A O 1
ATOM 1790 N N . THR A 1 233 ? -2.712 -34.177 22.270 1.00 30.80 233 THR A N 1
ATOM 1791 C CA . THR A 1 233 ? -3.122 -32.925 21.609 1.00 30.80 233 THR A CA 1
ATOM 1792 C C . THR A 1 233 ? -2.559 -31.746 22.392 1.00 30.80 233 THR A C 1
ATOM 1794 O O . THR A 1 233 ? -2.980 -31.472 23.516 1.00 30.80 233 THR A O 1
ATOM 1797 N N . ALA A 1 234 ? -1.560 -31.074 21.820 1.00 29.91 234 ALA A N 1
ATOM 1798 C CA . ALA A 1 234 ? -0.894 -29.929 22.424 1.00 29.91 234 ALA A CA 1
ATOM 1799 C C . ALA A 1 234 ? -1.759 -28.664 22.279 1.00 29.91 234 ALA A C 1
ATOM 1801 O O . ALA A 1 234 ? -1.889 -28.104 21.194 1.00 29.91 234 ALA A O 1
ATOM 1802 N N . HIS A 1 235 ? -2.342 -28.204 23.386 1.00 34.62 235 HIS A N 1
ATOM 1803 C CA . HIS A 1 235 ? -2.784 -26.819 23.538 1.00 34.62 235 HIS A CA 1
ATOM 1804 C C . HIS A 1 235 ? -1.599 -25.972 24.019 1.00 34.62 235 HIS A C 1
ATOM 1806 O O . HIS A 1 235 ? -0.812 -26.444 24.839 1.00 34.62 235 HIS A O 1
ATOM 1812 N N . ASN A 1 236 ? -1.483 -24.727 23.538 1.00 33.38 236 ASN A N 1
ATOM 1813 C CA . ASN A 1 236 ? -0.523 -23.739 24.045 1.00 33.38 236 ASN A CA 1
ATOM 1814 C C . ASN A 1 236 ? -0.791 -23.477 25.536 1.00 33.38 236 ASN A C 1
ATOM 1816 O O . ASN A 1 236 ? -1.612 -22.638 25.905 1.00 33.38 236 ASN A O 1
ATOM 1820 N N . LEU A 1 237 ? -0.116 -24.244 26.386 1.00 33.88 237 LEU A N 1
ATOM 1821 C CA . LEU A 1 237 ? -0.131 -24.127 27.833 1.00 33.88 237 LEU A CA 1
ATOM 1822 C C . LEU A 1 237 ? 1.112 -23.335 28.242 1.00 33.88 237 LEU A C 1
ATOM 1824 O O . LEU A 1 237 ? 2.227 -23.846 28.185 1.00 33.88 237 LEU A O 1
ATOM 1828 N N . SER A 1 238 ? 0.933 -22.085 28.665 1.00 34.41 238 SER A N 1
ATOM 1829 C CA . SER A 1 238 ? 1.955 -21.410 29.471 1.00 34.41 238 SER A CA 1
ATOM 1830 C C . SER A 1 238 ? 2.069 -22.116 30.833 1.00 34.41 238 SER A C 1
ATOM 1832 O O . SER A 1 238 ? 1.054 -22.589 31.357 1.00 34.41 238 SER A O 1
ATOM 1834 N N . PRO A 1 239 ? 3.282 -22.229 31.406 1.00 33.34 239 PRO A N 1
ATOM 1835 C CA . PRO A 1 239 ? 3.556 -23.161 32.493 1.00 33.34 239 PRO A CA 1
ATOM 1836 C C . PRO A 1 239 ? 2.794 -22.802 33.774 1.00 33.34 239 PRO A C 1
ATOM 1838 O O . PRO A 1 239 ? 2.718 -21.646 34.189 1.00 33.34 239 PRO A O 1
ATOM 1841 N N . THR A 1 240 ? 2.243 -23.820 34.434 1.00 38.62 240 THR A N 1
ATOM 1842 C CA . THR A 1 240 ? 1.646 -23.713 35.769 1.00 38.62 240 THR A CA 1
ATOM 1843 C C . THR A 1 240 ? 2.725 -23.423 36.812 1.00 38.62 240 THR A C 1
ATOM 1845 O O . THR A 1 240 ? 3.573 -24.271 37.079 1.00 38.62 240 THR A O 1
ATOM 1848 N N . MET A 1 241 ? 2.663 -22.257 37.457 1.00 40.97 241 MET A N 1
ATOM 1849 C CA . MET A 1 241 ? 3.488 -21.923 38.625 1.00 40.97 241 MET A CA 1
ATOM 1850 C C . MET A 1 241 ? 2.970 -22.670 39.867 1.00 40.97 241 MET A C 1
ATOM 1852 O O . MET A 1 241 ? 2.237 -22.122 40.690 1.00 40.97 241 MET A O 1
ATOM 1856 N N . GLY A 1 242 ? 3.307 -23.955 39.990 1.00 35.34 242 GLY A N 1
ATOM 1857 C CA . GLY A 1 242 ? 3.054 -24.750 41.192 1.00 35.34 242 GLY A CA 1
ATOM 1858 C C . GLY A 1 242 ? 4.170 -24.558 42.220 1.00 35.34 242 GLY A C 1
ATOM 1859 O O . GLY A 1 242 ? 5.341 -24.764 41.914 1.00 35.34 242 GLY A O 1
ATOM 1860 N N . LYS A 1 243 ? 3.831 -24.187 43.460 1.00 37.19 243 LYS A N 1
ATOM 1861 C CA . LYS A 1 243 ? 4.797 -24.188 44.569 1.00 37.19 243 LYS A CA 1
ATOM 1862 C C . LYS A 1 243 ? 5.194 -25.633 44.905 1.00 37.19 243 LYS A C 1
ATOM 1864 O O . LYS A 1 243 ? 4.348 -26.404 45.355 1.00 37.19 243 LYS A O 1
ATOM 1869 N N . SER A 1 244 ? 6.473 -25.972 44.735 1.00 32.81 244 SER A N 1
ATOM 1870 C CA . SER A 1 244 ? 7.090 -27.148 45.363 1.00 32.81 244 SER A CA 1
ATOM 1871 C C . SER A 1 244 ? 7.124 -26.937 46.881 1.00 32.81 244 SER A C 1
ATOM 1873 O O . SER A 1 244 ? 7.588 -25.898 47.356 1.00 32.81 244 SER A O 1
ATOM 1875 N N . VAL A 1 245 ? 6.581 -27.877 47.657 1.00 37.75 245 VAL A N 1
ATOM 1876 C CA . VAL A 1 245 ? 6.575 -27.804 49.125 1.00 37.75 245 VAL A CA 1
ATOM 1877 C C . VAL A 1 245 ? 7.896 -28.373 49.649 1.00 37.75 245 VAL A C 1
ATOM 1879 O O . VAL A 1 245 ? 7.983 -29.544 50.001 1.00 37.75 245 VAL A O 1
ATOM 1882 N N . GLY A 1 246 ? 8.929 -27.532 49.698 1.00 30.61 246 GLY A N 1
ATOM 1883 C CA . GLY A 1 246 ? 10.073 -27.703 50.599 1.00 30.61 246 GLY A CA 1
ATOM 1884 C C . GLY A 1 246 ? 9.784 -27.044 51.956 1.00 30.61 246 GLY A C 1
ATOM 1885 O O . GLY A 1 246 ? 9.064 -26.048 52.011 1.00 30.61 246 GLY A O 1
ATOM 1886 N N . LYS A 1 247 ? 10.306 -27.623 53.048 1.00 29.03 247 LYS A N 1
ATOM 1887 C CA . LYS A 1 247 ? 10.163 -27.180 54.458 1.00 29.03 247 LYS A CA 1
ATOM 1888 C C . LYS A 1 247 ? 10.332 -25.652 54.668 1.00 29.03 247 LYS A C 1
ATOM 1890 O O . LYS A 1 247 ? 11.028 -25.000 53.892 1.00 29.03 247 LYS A O 1
ATOM 1895 N N . PRO A 1 248 ? 9.727 -25.066 55.723 1.00 30.45 248 PRO A N 1
ATOM 1896 C CA . PRO A 1 248 ? 9.531 -23.620 55.827 1.00 30.45 248 PRO A CA 1
ATOM 1897 C C . PRO A 1 248 ? 10.834 -22.846 56.080 1.00 30.45 248 PRO A C 1
ATOM 1899 O O . PRO A 1 248 ? 11.617 -23.204 56.956 1.00 30.45 248 PRO A O 1
ATOM 1902 N N . ARG A 1 249 ? 11.006 -21.713 55.386 1.00 30.20 249 ARG A N 1
ATOM 1903 C CA . ARG A 1 249 ? 11.848 -20.586 55.828 1.00 30.20 249 ARG A CA 1
ATOM 1904 C C . ARG A 1 249 ? 10.968 -19.351 56.069 1.00 30.20 249 ARG A C 1
ATOM 1906 O O . ARG A 1 249 ? 9.952 -19.166 55.402 1.00 30.20 249 ARG A O 1
ATOM 1913 N N . GLN A 1 250 ? 11.336 -18.577 57.091 1.00 30.78 250 GLN A N 1
ATOM 1914 C CA . GLN A 1 250 ? 10.553 -17.508 57.725 1.00 30.78 250 GLN A CA 1
ATOM 1915 C C . GLN A 1 250 ? 10.234 -16.291 56.822 1.00 30.78 250 GLN A C 1
ATOM 1917 O O . GLN A 1 250 ? 10.900 -16.030 55.826 1.00 30.78 250 GLN A O 1
ATOM 1922 N N . LYS A 1 251 ? 9.174 -15.561 57.214 1.00 31.97 251 LYS A N 1
ATOM 1923 C CA . LYS A 1 251 ? 8.471 -14.448 56.534 1.00 31.97 251 LYS A CA 1
ATOM 1924 C C . LYS A 1 251 ? 9.290 -13.157 56.314 1.00 31.97 251 LYS A C 1
ATOM 1926 O O . LYS A 1 251 ? 10.068 -12.780 57.180 1.00 31.97 251 LYS A O 1
ATOM 1931 N N . ARG A 1 252 ? 8.869 -12.356 55.316 1.00 25.44 252 ARG A N 1
ATOM 1932 C CA . ARG A 1 252 ? 8.599 -10.893 55.422 1.00 25.44 252 ARG A CA 1
ATOM 1933 C C . ARG A 1 252 ? 7.411 -10.494 54.511 1.00 25.44 252 ARG A C 1
ATOM 1935 O O . ARG A 1 252 ? 7.226 -11.155 53.491 1.00 25.44 252 ARG A O 1
ATOM 1942 N N . PRO A 1 253 ? 6.585 -9.481 54.852 1.00 32.75 253 PRO A N 1
ATOM 1943 C CA . PRO A 1 253 ? 5.412 -9.106 54.060 1.00 32.75 253 PRO A CA 1
ATOM 1944 C C . PRO A 1 253 ? 5.726 -7.984 53.055 1.00 32.75 253 PRO A C 1
ATOM 1946 O O . PRO A 1 253 ? 6.385 -7.010 53.408 1.00 32.75 253 PRO A O 1
ATOM 1949 N N . ALA A 1 254 ? 5.185 -8.077 51.838 1.00 28.88 254 ALA A N 1
ATOM 1950 C CA . ALA A 1 254 ? 5.066 -6.951 50.910 1.00 28.88 254 ALA A CA 1
ATOM 1951 C C . ALA A 1 254 ? 3.578 -6.725 50.592 1.00 28.88 254 ALA A C 1
ATOM 1953 O O . ALA A 1 254 ? 2.857 -7.671 50.273 1.00 28.88 254 ALA A O 1
ATOM 1954 N N . ARG A 1 255 ? 3.118 -5.477 50.753 1.00 35.12 255 ARG A N 1
ATOM 1955 C CA . ARG A 1 255 ? 1.764 -5.010 50.418 1.00 35.12 255 ARG A CA 1
ATOM 1956 C C . ARG A 1 255 ? 1.661 -4.811 48.904 1.00 35.12 255 ARG A C 1
ATOM 1958 O O . ARG A 1 255 ? 2.493 -4.117 48.334 1.00 35.12 255 ARG A O 1
ATOM 1965 N N . GLY A 1 256 ? 0.613 -5.352 48.291 1.00 28.09 256 GLY A N 1
ATOM 1966 C CA . GLY A 1 256 ? 0.212 -5.078 46.911 1.00 28.09 256 GLY A CA 1
ATOM 1967 C C . GLY A 1 256 ? -1.272 -5.401 46.749 1.00 28.09 256 GLY A C 1
ATOM 1968 O O . GLY A 1 256 ? -1.726 -6.453 47.195 1.00 28.09 256 GLY A O 1
ATOM 1969 N N . ILE A 1 257 ? -2.036 -4.450 46.216 1.00 35.44 257 ILE A N 1
ATOM 1970 C CA . ILE A 1 257 ? -3.494 -4.506 46.070 1.00 35.44 257 ILE A CA 1
ATOM 1971 C C . ILE A 1 257 ? -3.820 -5.355 44.834 1.00 35.44 257 ILE A C 1
ATOM 1973 O O . ILE A 1 257 ? -3.935 -4.829 43.734 1.00 35.44 257 ILE A O 1
ATOM 1977 N N . ASP A 1 258 ? -3.974 -6.665 45.022 1.00 32.59 258 ASP A N 1
ATOM 1978 C CA . ASP A 1 258 ? -4.561 -7.564 44.025 1.00 32.59 258 ASP A CA 1
ATOM 1979 C C . ASP A 1 258 ? -5.999 -7.891 44.441 1.00 32.59 258 ASP A C 1
ATOM 1981 O O . ASP A 1 258 ? -6.241 -8.542 45.461 1.00 32.59 258 ASP A O 1
ATOM 1985 N N . ALA A 1 259 ? -6.978 -7.442 43.655 1.00 33.91 259 ALA A N 1
ATOM 1986 C CA . ALA A 1 259 ? -8.364 -7.862 43.833 1.00 33.91 259 ALA A CA 1
ATOM 1987 C C . ALA A 1 259 ? -8.488 -9.368 43.498 1.00 33.91 259 ALA A C 1
ATOM 1989 O O . ALA A 1 259 ? -8.183 -9.768 42.369 1.00 33.91 259 ALA A O 1
ATOM 1990 N N . PRO A 1 260 ? -8.930 -10.237 44.428 1.00 34.91 260 PRO A N 1
ATOM 1991 C CA . PRO A 1 260 ? -8.925 -11.676 44.194 1.00 34.91 260 PRO A CA 1
ATOM 1992 C C . PRO A 1 260 ? -10.035 -12.116 43.222 1.00 34.91 260 PRO A C 1
ATOM 1994 O O . PRO A 1 260 ? -11.195 -11.717 43.350 1.00 34.91 260 PRO A O 1
ATOM 1997 N N . CYS A 1 261 ? -9.687 -13.011 42.283 1.00 40.50 261 CYS A N 1
ATOM 1998 C CA . CYS A 1 261 ? -10.626 -13.785 41.455 1.00 40.50 261 CYS A CA 1
ATOM 1999 C C . CYS A 1 261 ? -11.506 -14.611 42.425 1.00 40.50 261 CYS A C 1
ATOM 2001 O O . CYS A 1 261 ? -11.080 -15.648 42.932 1.00 40.50 261 CYS A O 1
ATOM 2003 N N . ARG A 1 262 ? -12.702 -14.113 42.780 1.00 34.28 262 ARG A N 1
ATOM 2004 C CA . ARG A 1 262 ? -13.602 -14.769 43.746 1.00 34.28 262 ARG A CA 1
ATOM 2005 C C . ARG A 1 262 ? -14.094 -16.088 43.139 1.00 34.28 262 ARG A C 1
ATOM 2007 O O . ARG A 1 262 ? -14.841 -16.084 42.161 1.00 34.28 262 ARG A O 1
ATOM 2014 N N . ALA A 1 263 ? -13.654 -17.214 43.698 1.00 35.44 263 ALA A N 1
ATOM 2015 C CA . ALA A 1 263 ? -14.147 -18.535 43.328 1.00 35.44 263 ALA A CA 1
ATOM 2016 C C . ALA A 1 263 ? -15.627 -18.641 43.726 1.00 35.44 263 ALA A C 1
ATOM 2018 O O . ALA A 1 263 ? -15.960 -18.634 44.910 1.00 35.44 263 ALA A O 1
ATOM 2019 N N . LEU A 1 264 ? -16.522 -18.702 42.740 1.00 35.12 264 LEU A N 1
ATOM 2020 C CA . LEU A 1 264 ? -17.913 -19.078 42.977 1.00 35.12 264 LEU A CA 1
ATOM 2021 C C . LEU A 1 264 ? -17.932 -20.548 43.404 1.00 35.12 264 LEU A C 1
ATOM 2023 O O . LEU A 1 264 ? -17.517 -21.427 42.646 1.00 35.12 264 LEU A O 1
ATOM 2027 N N . GLY A 1 265 ? -18.371 -20.786 44.641 1.00 27.98 265 GLY A N 1
ATOM 2028 C CA . GLY A 1 265 ? -18.602 -22.115 45.187 1.00 27.98 265 GLY A CA 1
ATOM 2029 C C . GLY A 1 265 ? -19.528 -22.921 44.280 1.00 27.98 265 GLY A C 1
ATOM 2030 O O . GLY A 1 265 ? -20.505 -22.410 43.734 1.00 27.98 265 GLY A O 1
ATOM 2031 N N . ALA A 1 266 ? -19.169 -24.184 44.087 1.00 32.34 266 ALA A N 1
ATOM 2032 C CA . ALA A 1 266 ? -19.864 -25.110 43.218 1.00 32.34 266 ALA A CA 1
ATOM 2033 C C . ALA A 1 266 ? -21.299 -25.370 43.706 1.00 32.34 266 ALA A C 1
ATOM 2035 O O . ALA A 1 266 ? -21.507 -26.118 44.657 1.00 32.34 266 ALA A O 1
ATOM 2036 N N . ALA A 1 267 ? -22.292 -24.836 42.996 1.00 27.72 267 ALA A N 1
ATOM 2037 C CA . ALA A 1 267 ? -23.619 -25.433 42.944 1.00 27.72 267 ALA A CA 1
ATOM 2038 C C . ALA A 1 267 ? -23.662 -26.348 41.713 1.00 27.72 267 ALA A C 1
ATOM 2040 O O . ALA A 1 267 ? -23.802 -25.896 40.577 1.00 27.72 267 ALA A O 1
ATOM 2041 N N . ARG A 1 268 ? -23.470 -27.654 41.934 1.00 38.91 268 ARG A N 1
ATOM 2042 C CA . ARG A 1 268 ? -23.745 -28.683 40.927 1.00 38.91 268 ARG A CA 1
ATOM 2043 C C . ARG A 1 268 ? -25.244 -28.671 40.625 1.00 38.91 268 ARG A C 1
ATOM 2045 O O . ARG A 1 268 ? -26.034 -28.949 41.519 1.00 38.91 268 ARG A O 1
ATOM 2052 N N . ARG A 1 269 ? -25.618 -28.430 39.371 1.00 30.64 269 ARG A N 1
ATOM 2053 C CA . ARG A 1 269 ? -26.796 -29.029 38.728 1.00 30.64 269 ARG A CA 1
ATOM 2054 C C . ARG A 1 269 ? -26.601 -28.939 37.215 1.00 30.64 269 ARG A C 1
ATOM 2056 O O . ARG A 1 269 ? -26.182 -27.906 36.705 1.00 30.64 269 ARG A O 1
ATOM 2063 N N . GLY A 1 270 ? -26.730 -30.088 36.557 1.00 35.03 270 GLY A N 1
ATOM 2064 C CA . GLY A 1 270 ? -26.313 -30.289 35.176 1.00 35.03 270 GLY A CA 1
ATOM 2065 C C . GLY A 1 270 ? -27.193 -29.563 34.169 1.00 35.03 270 GLY A C 1
ATOM 2066 O O . GLY A 1 270 ? -28.377 -29.372 34.411 1.00 35.03 270 GLY A O 1
ATOM 2067 N N . LEU A 1 271 ? -26.597 -29.224 33.027 1.00 29.42 271 LEU A N 1
ATOM 2068 C CA . LEU A 1 271 ? -27.259 -29.315 31.735 1.00 29.42 271 LEU A CA 1
ATOM 2069 C C . LEU A 1 271 ? -26.208 -29.397 30.615 1.00 29.42 271 LEU A C 1
ATOM 2071 O O . LEU A 1 271 ? -25.132 -28.808 30.688 1.00 29.42 271 LEU A O 1
ATOM 2075 N N . GLU A 1 272 ? -26.571 -30.231 29.656 1.00 31.56 272 GLU A N 1
ATOM 2076 C CA . GLU A 1 272 ? -25.993 -30.699 28.399 1.00 31.56 272 GLU A CA 1
ATOM 2077 C C . GLU A 1 272 ? -24.841 -29.975 27.679 1.00 31.56 272 GLU A C 1
ATOM 2079 O O . GLU A 1 272 ? -24.628 -28.765 27.708 1.00 31.56 272 GLU A O 1
ATOM 2084 N N . ARG A 1 273 ? -24.128 -30.824 26.926 1.00 35.75 273 ARG A N 1
ATOM 2085 C CA . ARG A 1 273 ? -23.095 -30.526 25.934 1.00 35.75 273 ARG A CA 1
ATOM 2086 C C . ARG A 1 273 ? -23.606 -29.515 24.901 1.00 35.75 273 ARG A C 1
ATOM 2088 O O . ARG A 1 273 ? -24.509 -29.837 24.138 1.00 35.75 273 ARG A O 1
ATOM 2095 N N . MET A 1 274 ? -22.937 -28.372 24.764 1.00 26.81 274 MET A N 1
ATOM 2096 C CA . MET A 1 274 ? -23.103 -27.503 23.596 1.00 26.81 274 MET A CA 1
ATOM 2097 C C . MET A 1 274 ? -21.826 -27.559 22.750 1.00 26.81 274 MET A C 1
ATOM 2099 O O . MET A 1 274 ? -20.737 -27.202 23.199 1.00 26.81 274 MET A O 1
ATOM 2103 N N . ARG A 1 275 ? -21.966 -28.120 21.545 1.00 32.19 275 ARG A N 1
ATOM 2104 C CA . ARG A 1 275 ? -20.901 -28.285 20.550 1.00 32.19 275 ARG A CA 1
ATOM 2105 C C . ARG A 1 275 ? -20.468 -26.912 20.020 1.00 32.19 275 ARG A C 1
ATOM 2107 O O . ARG A 1 275 ? -21.305 -26.045 19.786 1.00 32.19 275 ARG A O 1
ATOM 2114 N N . TYR A 1 276 ? -19.165 -26.737 19.806 1.00 31.59 276 TYR A N 1
ATOM 2115 C CA . TYR A 1 276 ? -18.602 -25.598 19.081 1.00 31.59 276 TYR A CA 1
ATOM 2116 C C . TYR A 1 276 ? -19.113 -25.602 17.635 1.00 31.59 276 TYR A C 1
ATOM 2118 O O . TYR A 1 276 ? -18.964 -26.602 16.937 1.00 31.59 276 TYR A O 1
ATOM 2126 N N . ALA A 1 277 ? -19.673 -24.483 17.178 1.00 30.58 277 ALA A N 1
ATOM 2127 C CA . ALA A 1 277 ? -19.969 -24.248 15.771 1.00 30.58 277 ALA A CA 1
ATOM 2128 C C . ALA A 1 277 ? -19.263 -22.963 15.326 1.00 30.58 277 ALA A C 1
ATOM 2130 O O . ALA A 1 277 ? -19.645 -21.854 15.698 1.00 30.58 277 ALA A O 1
ATOM 2131 N N . THR A 1 278 ? -18.206 -23.114 14.532 1.00 33.38 278 THR A N 1
ATOM 2132 C CA . THR A 1 278 ? -17.623 -22.024 13.750 1.00 33.38 278 THR A CA 1
ATOM 2133 C C . THR A 1 278 ? -18.447 -21.914 12.470 1.00 33.38 278 THR A C 1
ATOM 2135 O O . THR A 1 278 ? -18.219 -22.650 11.517 1.00 33.38 278 THR A O 1
ATOM 2138 N N . ALA A 1 279 ? -19.459 -21.048 12.457 1.00 33.06 279 ALA A N 1
ATOM 2139 C CA . ALA A 1 279 ? -20.260 -20.823 11.258 1.00 33.06 279 ALA A CA 1
ATOM 2140 C C . ALA A 1 279 ? -19.520 -19.860 10.315 1.00 33.06 279 ALA A C 1
ATOM 2142 O O . ALA A 1 279 ? -19.491 -18.648 10.536 1.00 33.06 279 ALA A O 1
ATOM 2143 N N . PHE A 1 280 ? -18.907 -20.414 9.269 1.00 38.19 280 PHE A N 1
ATOM 2144 C CA . PHE A 1 280 ? -18.554 -19.672 8.062 1.00 38.19 280 PHE A CA 1
ATOM 2145 C C . PHE A 1 280 ? -19.813 -19.560 7.205 1.00 38.19 280 PHE A C 1
ATOM 2147 O O . PHE A 1 280 ? -20.367 -20.576 6.799 1.00 38.19 280 PHE A O 1
ATOM 2154 N N . SER A 1 281 ? -20.267 -18.338 6.939 1.00 29.16 281 SER A N 1
ATOM 2155 C CA . SER A 1 281 ? -21.335 -18.096 5.968 1.00 29.16 281 SER A CA 1
ATOM 2156 C C . SER A 1 281 ? -20.751 -17.329 4.781 1.00 29.16 281 SER A C 1
ATOM 2158 O O . SER A 1 281 ? -20.283 -16.203 4.982 1.00 29.16 281 SER A O 1
ATOM 2160 N N . PRO A 1 282 ? -20.713 -17.911 3.569 1.00 32.47 282 PRO A N 1
ATOM 2161 C CA . PRO A 1 282 ? -20.465 -17.162 2.350 1.00 32.47 282 PRO A CA 1
ATOM 2162 C C . PRO A 1 282 ? -21.779 -16.488 1.937 1.00 32.47 282 PRO A C 1
ATOM 2164 O O . PRO A 1 282 ? -22.724 -17.156 1.521 1.00 32.47 282 PRO A O 1
ATOM 2167 N N . LEU A 1 283 ? -21.856 -15.165 2.071 1.00 47.78 283 LEU A N 1
ATOM 2168 C CA . LEU A 1 283 ? -22.901 -14.393 1.400 1.00 47.78 283 LEU A CA 1
ATOM 2169 C C . LEU A 1 283 ? -22.388 -14.009 0.008 1.00 47.78 283 LEU A C 1
ATOM 2171 O O . LEU A 1 283 ? -21.256 -13.536 -0.116 1.00 47.78 283 LEU A O 1
ATOM 2175 N N . ARG A 1 284 ? -23.219 -14.326 -0.993 1.00 37.12 284 ARG A N 1
ATOM 2176 C CA . ARG A 1 284 ? -23.047 -14.040 -2.424 1.00 37.12 284 ARG A CA 1
ATOM 2177 C C . ARG A 1 284 ? -22.885 -12.549 -2.696 1.00 37.12 284 ARG A C 1
ATOM 2179 O O . ARG A 1 284 ? -23.504 -11.754 -1.955 1.00 37.12 284 ARG A O 1
#

Nearest PDB structures (foldseek):
  4epa-assembly1_A  TM=7.691E-01  e=3.676E-03  Yersinia pestis
  6h7v-assembly3_C  TM=4.608E-01  e=7.322E-02  Acinetobacter baumannii ATCC 19606 = CIP 70.34 = JCM 6841
  6hcp-assembly1_C  TM=3.888E-01  e=5.165E-02  Acinetobacter baumannii
  8p98-assembly1_A  TM=6.490E-01  e=9.787E-01  Bacteroides thetaiotaomicron VPI-5482
  8bmx-assembly1_C  TM=6.454E-01  e=3.761E+00  Bacteroides thetaiotaomicron VPI-5482

Sequence (284 aa):
MQIRFALTSNAGKADFKGLEIESSLRAGENLIAGGDRLILSGSLGYLDAKFKEFASVVAFEPDGTPIVPADERDVSDFREVQNTPKWTASGTIEYEIPVASGRLNFNTTLSYRSGSQQFEIAVPALDQGGFALWDANLVWRAPGGRWTLGVHGKNLTGKKYIVSGYNFYNQNPFTGEFILPNGQPGLSSAVGLEGVLTRFYGKPRRTSRHIARRVCPTMGKSVGKPRHAGDRTAHNLSPTMGKSVGKPRQKRPARGIDAPCRALGAARRGLERMRYATAFSPLR

Mean predicted aligned error: 14.03 Å

pLDDT: mean 78.12, std 26.15, range [25.44, 98.88]

Secondary structure (DSSP, 8-state):
---------EEEEEEEEEEEEEEEEEEEESSSSTT-EEEEEEEEEEEEEEEEEEEEEEEE-TTS-EEEEEEEEE-GGG-B-TT--SEEEEEEEEEEEEETTEEEEEEEEEEEE--B-SSSS--TTT-B--EEEEEEEEEEE-GGGSEEEEEEEESTT----EEEEEE-B-B-TTT--BB-TTSSBS--BSSSSS--EEEEEPP--EEEEEEEE--PPP-----------------------PPP----------------------------------------

Foldseek 3Di:
DDDDDPDDKDLPDKDKDKDKDWDKDFPDACPPHHGKTKMKIKMKMFIDIFGPFIWDFDQADPVRHGDVPTDIDGQRVQFDDAPDFRIKMKMKMWIWDQDPLWIKIKMKMKIKTAWGARGRHRDPVQTWGIDIKIWIKIKIADHPRFKIKIKIKTRQVFDKTWDHKDWQFDADSRHRAGDDPSRHGDTDGNDDHDIDIGTDIDDTIDMFIDMDGDDDDDLDDPPDDDDDDDDDDDDPDDDDPHDDDDPDDDDDDDDDDDDDPDDDPDDDDDDDDDDDDRDDDDDD

Radius of gyration: 30.43 Å; Cα contacts (8 Å, |Δi|>4): 526; chains: 1; bounding box: 54×57×91 Å

Solvent-accessible surface area (backbone atoms only — not comparable to full-atom values): 17367 Å² total; per-residue (Å²): 136,85,84,78,74,86,81,83,66,47,71,79,34,71,49,79,50,70,51,79,49,78,51,76,40,79,77,43,62,51,82,89,45,85,80,17,40,34,36,42,35,37,38,41,37,40,38,54,58,38,47,71,32,24,40,36,77,38,51,50,47,95,89,64,51,75,38,84,75,62,43,77,40,78,40,19,96,42,37,45,53,50,74,53,36,42,36,36,36,35,41,34,47,36,41,35,39,70,48,94,80,16,42,34,38,40,38,38,36,44,38,38,37,41,41,30,35,71,40,43,48,58,44,85,92,55,34,30,68,57,51,66,42,38,32,39,36,42,35,39,32,39,61,91,58,45,35,36,42,37,41,39,37,36,29,69,80,49,58,84,47,58,74,50,63,49,81,29,52,30,55,40,78,66,79,33,46,46,14,32,98,84,70,45,83,37,91,27,41,62,55,80,94,57,54,51,79,47,73,39,68,52,76,62,54,46,74,52,73,50,77,47,73,57,78,78,82,76,93,62,84,81,78,82,71,93,71,84,92,78,86,90,78,90,69,98,71,79,82,80,90,70,85,78,89,69,82,91,78,87,89,84,91,80,94,74,97,71,86,73,87,76,79,78,77,86,77,88,76,89,81,81,90,79,79,90,76,88,81,84,77,88,80,131